Protein AF-A0A955H5R2-F1 (afdb_monomer)

Foldseek 3Di:
DFEEEEAQDVQQQLLCCVQPVVPYNYDYYRADVRLCCQLDVVNCPQLLVQLLVQCVVVVHHSPDPPLCVVAPCVPHVPSVVSSVVSNVVSLCVRHDGQEYEYEQWDADDDPPDDPVRNVRGGPIDRCLVVSQLSSVVSPHAFYEHEELDDLVPDVSQVVLVVVPAWDDRNNHIYYYHYNAKKWFRPVQKDDAFPPDRDFTWIFHDDPPPDGQTATPVPRGGDIDGPGIHGNVNVRVCRSVDPPPD

pLDDT: mean 86.33, std 15.19, range [41.0, 98.69]

Solvent-accessible surface area (backbone atoms only — not comparable to full-atom values): 12995 Å² total; per-residue (Å²): 89,42,34,41,39,37,37,61,48,70,48,38,45,51,24,34,50,72,52,38,45,88,79,30,54,66,46,76,36,61,34,53,61,57,44,42,52,50,48,34,89,86,38,52,71,68,46,51,57,41,26,28,50,49,26,45,79,68,76,40,89,46,94,45,98,52,48,72,79,76,28,41,65,88,85,30,52,63,57,32,49,52,47,52,52,24,45,54,46,24,53,45,70,62,42,54,28,47,29,37,40,23,28,34,64,34,42,34,47,62,90,85,47,52,84,79,49,54,78,45,45,65,40,76,34,74,50,17,61,60,52,34,51,41,32,21,76,50,59,13,45,29,26,29,27,48,26,73,51,50,48,87,76,38,71,74,40,38,60,30,74,79,41,76,66,63,47,78,44,88,81,8,34,26,25,46,43,50,61,49,54,31,22,34,37,73,94,41,54,49,83,55,31,77,73,63,73,75,50,43,34,37,38,46,84,48,101,70,92,51,67,59,47,31,21,71,72,74,65,35,52,69,54,47,51,83,43,58,16,44,38,45,45,57,55,50,49,57,34,66,46,81,79,82,124

Sequence (245 aa):
MKILVIDDNPLHQRSAVQTLGSDHELTVVSGHDEALKYLSPYYKDNFSDEVERLLRDRGLPSDSMDAQKVFDPKTDPKGWQSWKEAKKQAELDVYHWDAVLSDLLMPAGRSKQGDVGKQYVGTEMPVGWALAIQAALNGAKYVAVATDMNHHDHPASAMLDGMIGSFNLHQARALFINHVLMIGLKDTATGECSECSEGVYTANKGSKHEWTRVCNYCGGHGLECTESGKHWGKVLEEVMGSEEE

Mean predicted aligned error: 6.95 Å

Nearest PDB structures (foldseek):
  6i4r-assembly1_A  TM=1.801E-01  e=2.450E-03  Homo sapiens
  6i4t-assembly1_A  TM=2.098E-01  e=4.901E-03  Homo sapiens
  2pzj-assembly1_A-2  TM=2.920E-01  e=1.181E+00  Bordetella bronchiseptica
  2yyt-assembly2_D  TM=1.942E-01  e=3.566E-01  Geobacillus kaustophilus HTA426
  2q1t-assembly1_A-2  TM=2.823E-01  e=2.681E+00  Bordetella bronchiseptica

Radius of gyration: 21.45 Å; Cα contacts (8 Å, |Δi|>4): 503; chains: 1; bounding box: 52×48×60 Å

Structure (mmCIF, N/CA/C/O backbone):
data_AF-A0A955H5R2-F1
#
_entry.id   AF-A0A955H5R2-F1
#
loop_
_atom_site.group_PDB
_atom_site.id
_atom_site.type_symbol
_atom_site.label_atom_id
_atom_site.label_alt_id
_atom_site.label_comp_id
_atom_site.label_asym_id
_atom_site.label_entity_id
_atom_site.label_seq_id
_atom_site.pdbx_PDB_ins_code
_atom_site.Cartn_x
_atom_site.Cartn_y
_atom_site.Cartn_z
_atom_site.occupancy
_atom_site.B_iso_or_equiv
_atom_site.auth_seq_id
_atom_site.auth_comp_id
_atom_site.auth_asym_id
_atom_site.auth_atom_id
_atom_site.pdbx_PDB_model_num
ATOM 1 N N . MET A 1 1 ? 3.346 -13.508 6.060 1.00 96.81 1 MET A N 1
ATOM 2 C CA . MET A 1 1 ? 3.122 -12.134 6.555 1.00 96.81 1 MET A CA 1
ATOM 3 C C . MET A 1 1 ? 1.813 -11.624 5.994 1.00 96.81 1 MET A C 1
ATOM 5 O O . MET A 1 1 ? 1.443 -12.061 4.909 1.00 96.81 1 MET A O 1
ATOM 9 N N . LYS A 1 2 ? 1.146 -10.720 6.706 1.00 97.44 2 LYS A N 1
ATOM 10 C CA . LYS A 1 2 ? 0.025 -9.939 6.187 1.00 97.44 2 LYS A CA 1
ATOM 11 C C . LYS A 1 2 ? 0.561 -8.640 5.588 1.00 97.44 2 LYS A C 1
ATOM 13 O O . LYS A 1 2 ? 1.132 -7.822 6.311 1.00 97.44 2 LYS A O 1
ATOM 18 N N . ILE A 1 3 ? 0.443 -8.486 4.270 1.00 98.38 3 ILE A N 1
ATOM 19 C CA . ILE A 1 3 ? 1.100 -7.423 3.498 1.00 98.38 3 ILE A CA 1
ATOM 20 C C . ILE A 1 3 ? 0.067 -6.598 2.739 1.00 98.38 3 ILE A C 1
ATOM 22 O O . ILE A 1 3 ? -0.777 -7.153 2.035 1.00 98.38 3 ILE A O 1
ATOM 26 N N . LEU A 1 4 ? 0.186 -5.275 2.837 1.00 98.31 4 LEU A N 1
ATOM 27 C CA . LEU A 1 4 ? -0.567 -4.327 2.022 1.00 98.31 4 LEU A CA 1
ATOM 28 C C . LEU A 1 4 ? 0.360 -3.691 0.985 1.00 98.31 4 LEU A C 1
ATOM 30 O O . LEU A 1 4 ? 1.347 -3.056 1.355 1.00 98.31 4 LEU A O 1
ATOM 34 N N . VAL A 1 5 ? 0.023 -3.825 -0.297 1.00 98.69 5 VAL A N 1
ATOM 35 C CA . VAL A 1 5 ? 0.673 -3.096 -1.394 1.00 98.69 5 VAL A CA 1
ATOM 36 C C . VAL A 1 5 ? -0.266 -2.018 -1.923 1.00 98.69 5 VAL A C 1
ATOM 38 O O . VAL A 1 5 ? -1.437 -2.284 -2.188 1.00 98.69 5 VAL A O 1
ATOM 41 N N . ILE A 1 6 ? 0.249 -0.800 -2.067 1.00 98.56 6 ILE A N 1
ATOM 42 C CA . ILE A 1 6 ? -0.498 0.382 -2.498 1.00 98.56 6 ILE A CA 1
ATOM 43 C C . ILE A 1 6 ? 0.197 0.957 -3.730 1.00 98.56 6 ILE A C 1
ATOM 45 O O . ILE A 1 6 ? 1.251 1.571 -3.604 1.00 98.56 6 ILE A O 1
ATOM 49 N N . ASP A 1 7 ? -0.374 0.766 -4.912 1.00 98.62 7 ASP A N 1
ATOM 50 C CA . ASP A 1 7 ? 0.194 1.272 -6.167 1.00 98.62 7 ASP A CA 1
ATOM 51 C C . ASP A 1 7 ? -0.941 1.458 -7.176 1.00 98.62 7 ASP A C 1
ATOM 53 O O . ASP A 1 7 ? -1.792 0.580 -7.300 1.00 98.62 7 ASP A O 1
ATOM 57 N N . ASP A 1 8 ? -1.009 2.591 -7.869 1.00 98.12 8 ASP A N 1
ATOM 58 C CA . ASP A 1 8 ? -2.079 2.895 -8.824 1.00 98.12 8 ASP A CA 1
ATOM 59 C C . ASP A 1 8 ? -1.819 2.338 -10.232 1.00 98.12 8 ASP A C 1
ATOM 61 O O . ASP A 1 8 ? -2.735 2.286 -11.058 1.00 98.12 8 ASP A O 1
ATOM 65 N N . ASN A 1 9 ? -0.607 1.850 -10.508 1.00 97.94 9 ASN A N 1
ATOM 66 C CA . ASN A 1 9 ? -0.263 1.244 -11.782 1.00 97.94 9 ASN A CA 1
ATOM 67 C C . ASN A 1 9 ? -0.640 -0.254 -11.805 1.00 97.94 9 ASN A C 1
ATOM 69 O O . ASN A 1 9 ? -0.077 -1.063 -11.056 1.00 97.94 9 ASN A O 1
ATOM 73 N N . PRO A 1 10 ? -1.522 -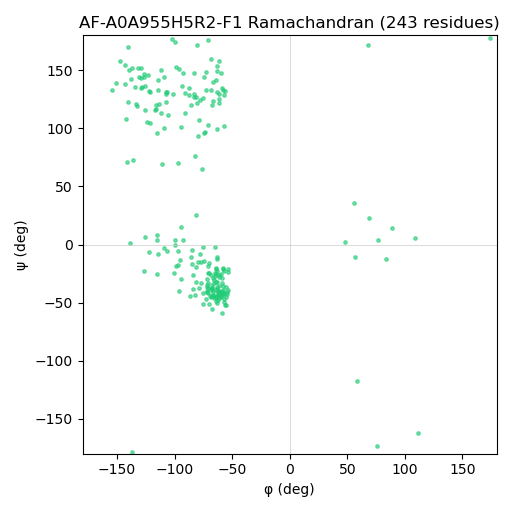0.695 -12.723 1.00 98.12 10 PRO A N 1
ATOM 74 C CA . PRO A 1 10 ? -1.970 -2.087 -12.780 1.00 98.12 10 PRO A CA 1
ATOM 75 C C . PRO A 1 10 ? -0.840 -3.094 -13.050 1.00 98.12 10 PRO A C 1
ATOM 77 O O . PRO A 1 10 ? -0.940 -4.251 -12.637 1.00 98.12 10 PRO A O 1
ATOM 80 N N . LEU A 1 11 ? 0.251 -2.687 -13.710 1.00 97.12 11 LEU A N 1
ATOM 81 C CA . LEU A 1 11 ? 1.411 -3.557 -13.929 1.00 97.12 11 LEU A CA 1
ATOM 82 C C . LEU A 1 11 ? 2.182 -3.801 -12.625 1.00 97.12 11 LEU A C 1
ATOM 84 O O . LEU A 1 11 ? 2.626 -4.922 -12.375 1.00 97.12 11 LEU A O 1
ATOM 88 N N . HIS A 1 12 ? 2.292 -2.785 -11.764 1.00 97.81 12 HIS A N 1
ATOM 89 C CA . HIS A 1 12 ? 2.920 -2.905 -10.446 1.00 97.81 12 HIS A CA 1
ATOM 90 C C . HIS A 1 12 ? 2.054 -3.706 -9.472 1.00 97.81 12 HIS A C 1
ATOM 92 O O . HIS A 1 12 ? 2.571 -4.475 -8.664 1.00 97.81 12 HIS A O 1
ATOM 98 N N . GLN A 1 13 ? 0.730 -3.583 -9.568 1.00 98.38 13 GLN A N 1
ATOM 99 C CA . GLN A 1 13 ? -0.193 -4.419 -8.800 1.00 98.38 13 GLN A CA 1
ATOM 100 C C . GLN A 1 13 ? -0.078 -5.895 -9.202 1.00 98.38 13 GLN A C 1
ATOM 102 O O . GLN A 1 13 ? 0.019 -6.777 -8.347 1.00 98.38 13 GLN A O 1
ATOM 107 N N . ARG A 1 14 ? -0.025 -6.181 -10.511 1.00 97.12 14 ARG A N 1
ATOM 108 C CA . ARG A 1 14 ? 0.194 -7.543 -11.025 1.00 97.12 14 ARG A CA 1
ATOM 109 C C . ARG A 1 14 ? 1.540 -8.104 -10.579 1.00 97.12 14 ARG A C 1
ATOM 111 O O . ARG A 1 14 ? 1.598 -9.256 -10.146 1.00 97.12 14 ARG A O 1
ATOM 118 N N . SER A 1 15 ? 2.608 -7.305 -10.616 1.00 95.88 15 SER A N 1
ATOM 119 C CA . SER A 1 15 ? 3.915 -7.751 -10.124 1.00 95.88 15 SER A CA 1
ATOM 120 C C . SER A 1 15 ? 3.928 -7.981 -8.608 1.00 95.88 15 SER A C 1
ATOM 122 O O . SER A 1 15 ? 4.647 -8.866 -8.144 1.00 95.88 15 SER A O 1
ATOM 124 N N . ALA A 1 16 ? 3.109 -7.267 -7.826 1.00 97.62 16 ALA A N 1
ATOM 125 C CA . ALA A 1 16 ? 2.938 -7.529 -6.395 1.00 97.62 16 ALA A CA 1
ATOM 126 C C . ALA A 1 16 ? 2.347 -8.920 -6.155 1.00 97.62 16 ALA A C 1
ATOM 128 O O . ALA A 1 16 ? 2.934 -9.722 -5.431 1.00 97.62 16 ALA A O 1
ATOM 129 N N . VAL A 1 17 ? 1.244 -9.248 -6.837 1.00 97.25 17 VAL A N 1
ATOM 130 C CA . VAL A 1 17 ? 0.636 -10.588 -6.775 1.00 97.25 17 VAL A CA 1
ATOM 131 C C . VAL A 1 17 ? 1.640 -11.657 -7.203 1.00 97.25 17 VAL A C 1
ATOM 133 O O . VAL A 1 17 ? 1.775 -12.679 -6.536 1.00 97.25 17 VAL A O 1
ATOM 136 N N . GLN A 1 18 ? 2.397 -11.399 -8.270 1.00 95.00 18 GLN A N 1
ATOM 137 C CA . GLN A 1 18 ? 3.403 -12.325 -8.781 1.00 95.00 18 GLN A CA 1
ATOM 138 C C . GLN A 1 18 ? 4.560 -12.582 -7.804 1.00 95.00 18 GLN A C 1
ATOM 140 O O . GLN A 1 18 ? 5.066 -13.702 -7.764 1.00 95.00 18 GLN A O 1
ATOM 145 N N . THR A 1 19 ? 5.024 -11.555 -7.086 1.00 95.25 19 THR A N 1
ATOM 146 C CA . THR A 1 19 ? 6.238 -11.631 -6.250 1.00 95.25 19 THR A CA 1
ATOM 147 C C . THR A 1 19 ? 5.964 -11.895 -4.774 1.00 95.25 19 THR A C 1
ATOM 149 O O . THR A 1 19 ? 6.886 -12.285 -4.070 1.00 95.25 19 THR A O 1
ATOM 152 N N . LEU A 1 20 ? 4.731 -11.688 -4.302 1.00 96.69 20 LEU A N 1
ATOM 153 C CA . LEU A 1 20 ? 4.367 -11.817 -2.887 1.00 96.69 20 LEU A CA 1
ATOM 154 C C . LEU A 1 20 ? 3.182 -12.764 -2.645 1.00 96.69 20 LEU A C 1
ATOM 156 O O . LEU A 1 20 ? 3.024 -13.269 -1.536 1.00 96.69 20 LEU A O 1
ATOM 160 N N . GLY A 1 21 ? 2.326 -12.997 -3.646 1.00 96.19 21 GLY A N 1
ATOM 161 C CA . GLY A 1 21 ? 1.025 -13.647 -3.454 1.00 96.19 21 GLY A CA 1
ATOM 162 C C . GLY A 1 21 ? 1.073 -15.146 -3.138 1.00 96.19 21 GLY A C 1
ATOM 163 O O . GLY A 1 21 ? 0.089 -15.676 -2.630 1.00 96.19 21 GLY A O 1
ATOM 164 N N . SER A 1 22 ? 2.183 -15.838 -3.421 1.00 95.06 22 SER A N 1
ATOM 165 C CA . SER A 1 22 ? 2.354 -17.264 -3.095 1.00 95.06 22 SER A CA 1
ATOM 166 C C . SER A 1 22 ? 2.653 -17.518 -1.620 1.00 95.06 22 SER A C 1
ATOM 168 O O . SER A 1 22 ? 2.237 -18.543 -1.085 1.00 95.06 22 SER A O 1
ATOM 170 N N . ASP A 1 23 ? 3.361 -16.595 -0.968 1.00 96.88 23 ASP A N 1
ATOM 171 C CA . ASP A 1 23 ? 3.990 -16.828 0.339 1.00 96.88 23 ASP A CA 1
ATOM 172 C C . ASP A 1 23 ? 3.379 -15.973 1.458 1.00 96.88 23 ASP A C 1
ATOM 174 O O . ASP A 1 23 ? 3.707 -16.124 2.644 1.00 96.88 23 ASP A O 1
ATOM 178 N N . HIS A 1 24 ? 2.504 -15.031 1.102 1.00 97.25 24 HIS A N 1
ATOM 179 C CA . HIS A 1 24 ? 1.977 -14.024 2.013 1.00 97.25 24 HIS A CA 1
ATOM 180 C C . HIS A 1 24 ? 0.470 -13.813 1.842 1.00 97.25 24 HIS A C 1
ATOM 182 O O . HIS A 1 24 ? -0.088 -13.960 0.757 1.00 97.25 24 HIS A O 1
ATOM 188 N N . GLU A 1 25 ? -0.188 -13.411 2.930 1.00 97.06 25 GLU A N 1
ATOM 189 C CA . GLU A 1 25 ? -1.548 -12.878 2.884 1.00 97.06 25 GLU A CA 1
ATOM 190 C C . GLU A 1 25 ? -1.465 -11.459 2.311 1.00 97.06 25 GLU A C 1
ATOM 192 O O . GLU A 1 25 ? -1.123 -10.506 3.013 1.00 97.06 25 GLU A O 1
ATOM 197 N N . LEU A 1 26 ? -1.698 -11.341 1.005 1.00 97.81 26 LEU A N 1
ATOM 198 C CA . LEU A 1 26 ? -1.495 -10.111 0.250 1.00 97.81 26 LEU A CA 1
ATOM 199 C C . LEU A 1 26 ? -2.819 -9.389 -0.014 1.00 97.81 26 LEU A C 1
ATOM 201 O O . LEU A 1 26 ? -3.755 -9.961 -0.568 1.00 97.81 26 LEU A O 1
ATOM 205 N N . THR A 1 27 ? -2.859 -8.098 0.305 1.00 97.69 27 THR A N 1
ATOM 206 C CA . THR A 1 27 ? -3.882 -7.158 -0.168 1.00 97.69 27 THR A CA 1
ATOM 207 C C . THR A 1 27 ? -3.224 -6.123 -1.070 1.00 97.69 27 THR A C 1
ATOM 209 O O . THR A 1 27 ? -2.188 -5.565 -0.715 1.00 97.69 27 THR A O 1
ATOM 212 N N . VAL A 1 28 ? -3.820 -5.860 -2.233 1.00 98.31 28 VAL A N 1
ATOM 213 C CA . VAL A 1 28 ? -3.341 -4.852 -3.188 1.00 98.31 28 VAL A CA 1
ATOM 214 C C . VAL A 1 28 ? -4.447 -3.833 -3.423 1.00 98.31 28 VAL A C 1
ATOM 216 O O . VAL A 1 28 ? -5.588 -4.218 -3.668 1.00 98.31 28 VAL A O 1
ATOM 219 N N . VAL A 1 29 ? -4.112 -2.548 -3.337 1.00 98.00 29 VAL A N 1
ATOM 220 C CA . VAL A 1 29 ? -5.052 -1.431 -3.508 1.00 98.00 29 VAL A CA 1
ATOM 221 C C . VAL A 1 29 ? -4.484 -0.384 -4.461 1.00 98.00 29 VAL A C 1
ATOM 223 O O . VAL A 1 29 ? -3.270 -0.225 -4.570 1.00 98.00 29 VAL A O 1
ATOM 226 N N . SER A 1 30 ? -5.370 0.341 -5.143 1.00 97.44 30 SER A N 1
ATOM 227 C CA . SER A 1 30 ? -5.032 1.156 -6.319 1.00 97.44 30 SER A CA 1
ATOM 228 C C . SER A 1 30 ? -4.855 2.646 -6.040 1.00 97.44 30 SER A C 1
ATOM 230 O O . SER A 1 30 ? -4.729 3.436 -6.970 1.00 97.44 30 SER A O 1
ATOM 232 N N . GLY A 1 31 ? -4.928 3.091 -4.787 1.00 95.62 31 GLY A N 1
ATOM 233 C CA . GLY A 1 31 ? -4.756 4.512 -4.520 1.00 95.62 31 GLY A CA 1
ATOM 234 C C . GLY A 1 31 ? -5.004 4.939 -3.088 1.00 95.62 31 GLY A C 1
ATOM 235 O O . GLY A 1 31 ? -5.417 4.166 -2.224 1.00 95.62 31 GLY A O 1
ATOM 236 N N . HIS A 1 32 ? -4.786 6.231 -2.861 1.00 95.75 32 HIS A N 1
ATOM 237 C CA . HIS A 1 32 ? -4.806 6.853 -1.542 1.00 95.75 32 HIS A CA 1
ATOM 238 C C . HIS A 1 32 ? -6.106 6.619 -0.753 1.00 95.75 32 HIS A C 1
ATOM 240 O O . HIS A 1 32 ? -6.067 6.191 0.399 1.00 95.75 32 HIS A O 1
ATOM 246 N N . ASP A 1 33 ? -7.268 6.904 -1.352 1.00 95.06 33 ASP A N 1
ATOM 247 C CA . ASP A 1 33 ? -8.555 6.790 -0.646 1.00 95.06 33 ASP A CA 1
ATOM 248 C C . ASP A 1 33 ? -8.887 5.342 -0.274 1.00 95.06 33 ASP A C 1
ATOM 250 O O . ASP A 1 33 ? -9.506 5.095 0.760 1.00 95.06 33 ASP A O 1
ATOM 254 N N . GLU A 1 34 ? -8.477 4.387 -1.107 1.00 95.56 34 GLU A N 1
ATOM 255 C CA . GLU A 1 34 ? -8.647 2.966 -0.830 1.00 95.56 34 GLU A CA 1
ATOM 256 C C . GLU A 1 34 ? -7.688 2.506 0.270 1.00 95.56 34 GLU A C 1
ATOM 258 O O . GLU A 1 34 ? -8.134 1.908 1.247 1.00 95.56 34 GLU A O 1
ATOM 263 N N . ALA A 1 35 ? -6.408 2.879 0.185 1.00 95.94 35 ALA A N 1
ATOM 264 C CA . ALA A 1 35 ? -5.402 2.570 1.197 1.00 95.94 35 ALA A CA 1
ATOM 265 C C . ALA A 1 35 ? -5.807 3.043 2.597 1.00 95.94 35 ALA A C 1
ATOM 267 O O . ALA A 1 35 ? -5.645 2.315 3.576 1.00 95.94 35 ALA A O 1
ATOM 268 N N . LEU A 1 36 ? -6.401 4.233 2.713 1.00 94.00 36 LEU A N 1
ATOM 269 C CA . LEU A 1 36 ? -6.840 4.748 4.007 1.00 94.00 36 LEU A CA 1
ATOM 270 C C . LEU A 1 36 ? -7.931 3.897 4.678 1.00 94.00 36 LEU A C 1
ATOM 272 O O . LEU A 1 36 ? -8.024 3.923 5.904 1.00 94.00 36 LEU A O 1
ATOM 276 N N . LYS A 1 37 ? -8.701 3.098 3.929 1.00 91.94 37 LYS A N 1
ATOM 277 C CA . LYS A 1 37 ? -9.661 2.142 4.511 1.00 91.94 37 LYS A CA 1
ATOM 278 C C . LYS A 1 37 ? -8.976 0.991 5.250 1.00 91.94 37 LYS A C 1
ATOM 280 O O . LYS A 1 37 ? -9.565 0.422 6.160 1.00 91.94 37 LYS A O 1
ATOM 285 N N . TYR A 1 38 ? -7.745 0.666 4.863 1.00 93.38 38 TYR A N 1
ATOM 286 C CA . TYR A 1 38 ? -6.930 -0.397 5.459 1.00 93.38 38 TYR A CA 1
ATOM 287 C C . TYR A 1 38 ? -5.907 0.123 6.462 1.00 93.38 38 TYR A C 1
ATOM 289 O O . TYR A 1 38 ? -5.382 -0.641 7.267 1.00 93.38 38 TYR A O 1
ATOM 297 N N . LEU A 1 39 ? -5.607 1.420 6.399 1.00 93.12 39 LEU A N 1
ATOM 298 C CA . LEU A 1 39 ? -4.590 2.056 7.221 1.00 93.12 39 LEU A CA 1
ATOM 299 C C . LEU A 1 39 ? -5.154 2.979 8.283 1.00 93.12 39 LEU A C 1
ATOM 301 O O . LEU A 1 39 ? -4.357 3.561 8.998 1.00 93.12 39 LEU A O 1
ATOM 305 N N . SER A 1 40 ? -6.461 3.209 8.393 1.00 87.62 40 SER A N 1
ATOM 306 C CA . SER A 1 40 ? -6.961 4.201 9.345 1.00 87.62 40 SER A CA 1
ATOM 307 C C . SER A 1 40 ? -8.240 3.752 10.048 1.00 87.62 40 SER A C 1
ATOM 309 O O . SER A 1 40 ? -9.266 3.588 9.387 1.00 87.62 40 SER A O 1
ATOM 311 N N . PRO A 1 41 ? -8.243 3.686 11.398 1.00 78.62 41 PRO A N 1
ATOM 312 C CA . PRO A 1 41 ? -9.426 3.314 12.179 1.00 78.62 41 PRO A CA 1
ATOM 313 C C . PRO A 1 41 ? -10.590 4.301 12.037 1.00 78.62 41 PRO A C 1
ATOM 315 O O . PRO A 1 41 ? -11.711 4.025 12.464 1.00 78.62 41 PRO A O 1
ATOM 318 N N . TYR A 1 42 ? -10.347 5.466 11.432 1.00 78.56 42 TYR A N 1
ATOM 319 C CA . TYR A 1 42 ? -11.384 6.445 11.133 1.00 78.56 42 TYR A CA 1
ATOM 320 C C . TYR A 1 42 ? -12.279 6.045 9.950 1.00 78.56 42 TYR A C 1
ATOM 322 O O . TYR A 1 42 ? -13.338 6.654 9.778 1.00 78.56 42 TYR A O 1
ATOM 330 N N . TYR A 1 43 ? -11.893 5.047 9.149 1.00 76.50 43 TYR A N 1
ATOM 331 C CA . TYR A 1 43 ? -12.718 4.507 8.069 1.00 76.50 43 TYR A CA 1
ATOM 332 C C . TYR A 1 43 ? -13.485 3.293 8.586 1.00 76.50 43 TYR A C 1
ATOM 334 O O . TYR A 1 43 ? -12.947 2.209 8.763 1.00 76.50 43 TYR A O 1
ATOM 342 N N . LYS A 1 44 ? -14.762 3.510 8.906 1.00 67.06 44 LYS A N 1
ATOM 343 C CA . LYS A 1 44 ? -15.556 2.567 9.700 1.00 67.06 44 LYS A CA 1
ATOM 344 C C . LYS A 1 44 ? -16.039 1.339 8.938 1.00 67.06 44 LYS A C 1
ATOM 346 O O . LYS A 1 44 ? -16.472 0.409 9.607 1.00 67.06 44 LYS A O 1
ATOM 351 N N . ASP A 1 45 ? -15.990 1.341 7.611 1.00 71.75 45 ASP A N 1
ATOM 352 C CA . ASP A 1 45 ? -16.683 0.342 6.789 1.00 71.75 45 ASP A CA 1
ATOM 353 C C . ASP A 1 45 ? -16.200 -1.081 7.126 1.00 71.75 45 ASP A C 1
ATOM 355 O O . ASP A 1 45 ? -16.962 -1.874 7.665 1.00 71.75 45 ASP A O 1
ATOM 359 N N . ASN A 1 46 ? -14.901 -1.356 6.985 1.00 70.88 46 ASN A N 1
ATOM 360 C CA . ASN A 1 46 ? -14.342 -2.684 7.287 1.00 70.88 46 ASN A CA 1
ATOM 361 C C . ASN A 1 46 ? -14.302 -2.990 8.793 1.00 70.88 46 ASN A C 1
ATOM 363 O O . ASN A 1 46 ? -14.373 -4.138 9.221 1.00 70.88 46 ASN A O 1
ATOM 367 N N . PHE A 1 47 ? -14.160 -1.950 9.613 1.00 80.06 47 PHE A N 1
ATOM 368 C CA . PHE A 1 47 ? -14.036 -2.100 11.057 1.00 80.06 47 PHE A CA 1
ATOM 369 C C . PHE A 1 47 ? -15.341 -2.519 11.716 1.00 80.06 47 PHE A C 1
ATOM 371 O O . PHE A 1 47 ? -15.343 -3.319 12.646 1.00 80.06 47 PHE A O 1
ATOM 378 N N . SER A 1 48 ? -16.446 -1.945 11.251 1.00 81.00 48 SER A N 1
ATOM 379 C CA . SER A 1 48 ? -17.758 -2.196 11.835 1.00 81.00 48 SER A CA 1
ATOM 380 C C . SER A 1 48 ? -18.187 -3.626 11.527 1.00 81.00 48 SER A C 1
ATOM 382 O O . SER A 1 48 ? -18.565 -4.340 12.451 1.00 81.00 48 SER A O 1
ATOM 384 N N . ASP A 1 49 ? -17.989 -4.074 10.284 1.00 83.81 49 ASP A N 1
ATOM 385 C CA . ASP A 1 49 ? -18.254 -5.451 9.860 1.00 83.81 49 ASP A CA 1
ATOM 386 C C . ASP A 1 49 ? -17.467 -6.475 10.696 1.00 83.81 49 ASP A C 1
ATOM 388 O O . ASP A 1 49 ? -18.028 -7.486 11.131 1.00 83.81 49 ASP A O 1
ATOM 392 N N . GLU A 1 50 ? -16.192 -6.196 10.991 1.00 86.38 50 GLU A N 1
ATOM 393 C CA . GLU A 1 50 ? -15.355 -7.095 11.792 1.00 86.38 50 GLU A CA 1
ATOM 394 C C . GLU A 1 50 ? -15.753 -7.111 13.274 1.00 86.38 50 GLU A C 1
ATOM 396 O O . GLU A 1 50 ? -15.835 -8.176 13.892 1.00 86.38 50 GLU A O 1
ATOM 401 N N . VAL A 1 51 ? -16.077 -5.950 13.855 1.00 85.00 51 VAL A N 1
ATOM 402 C CA . VAL A 1 51 ? -16.614 -5.887 15.223 1.00 85.00 51 VAL A CA 1
ATOM 403 C C . VAL A 1 51 ? -17.912 -6.681 15.323 1.00 85.00 51 VAL A C 1
ATOM 405 O O . VAL A 1 51 ? -18.084 -7.462 16.258 1.00 85.00 51 VAL A O 1
ATOM 408 N N . GLU A 1 52 ? -18.816 -6.517 14.361 1.00 87.19 52 GLU A N 1
ATOM 409 C CA . GLU A 1 52 ? -20.068 -7.262 14.319 1.00 87.19 52 GLU A CA 1
ATOM 410 C C . GLU A 1 52 ? -19.848 -8.769 14.175 1.00 87.19 52 GLU A C 1
ATOM 412 O O . GLU A 1 52 ? -20.501 -9.552 14.869 1.00 87.19 52 GLU A O 1
ATOM 417 N N . ARG A 1 53 ? -18.913 -9.189 13.315 1.00 89.94 53 ARG A N 1
ATOM 418 C CA . ARG A 1 53 ? -18.522 -10.595 13.161 1.00 89.94 53 ARG A CA 1
ATOM 419 C C . ARG A 1 53 ? -18.042 -11.177 14.493 1.00 89.94 53 ARG A C 1
ATOM 421 O O . ARG A 1 53 ? -18.562 -12.201 14.929 1.00 89.94 53 ARG A O 1
ATOM 428 N N . LEU A 1 54 ? -17.133 -10.488 15.184 1.00 88.56 54 LEU A N 1
ATOM 429 C CA . LEU A 1 54 ? -16.601 -10.913 16.484 1.00 88.56 54 LEU A CA 1
ATOM 430 C C . LEU A 1 54 ? -17.667 -10.957 17.589 1.00 88.56 54 LEU A C 1
ATOM 432 O O . LEU A 1 54 ? -17.580 -11.790 18.491 1.00 88.56 54 LEU A O 1
ATOM 436 N N . LEU A 1 55 ? -18.669 -10.074 17.548 1.00 88.06 55 LEU A N 1
ATOM 437 C CA . LEU A 1 55 ? -19.815 -10.134 18.461 1.00 88.06 55 LEU A CA 1
ATOM 438 C C . LEU A 1 55 ? -20.698 -11.354 18.170 1.00 88.06 55 LEU A C 1
ATOM 440 O O . LEU A 1 55 ? -21.045 -12.074 19.110 1.00 88.06 55 LEU A O 1
ATOM 444 N N . ARG A 1 56 ? -21.003 -11.633 16.893 1.00 89.81 56 ARG A N 1
ATOM 445 C CA . ARG A 1 56 ? -21.774 -12.823 16.485 1.00 89.81 56 ARG A CA 1
ATOM 446 C C . ARG A 1 56 ? -21.089 -14.117 16.907 1.00 89.81 56 ARG A C 1
ATOM 448 O O . ARG A 1 56 ? -21.744 -14.978 17.489 1.00 89.81 56 ARG A O 1
ATOM 455 N N . ASP A 1 57 ? -19.776 -14.217 16.711 1.00 89.38 57 ASP A N 1
ATOM 456 C CA . ASP A 1 57 ? -18.976 -15.379 17.127 1.00 89.38 57 ASP A CA 1
ATOM 457 C C . ASP A 1 57 ? -19.034 -15.622 18.646 1.00 89.38 57 ASP A C 1
ATOM 459 O O . ASP A 1 57 ? -18.872 -16.747 19.118 1.00 89.38 57 ASP A O 1
ATOM 463 N N . ARG A 1 58 ? -19.307 -14.571 19.427 1.00 89.06 58 ARG A N 1
ATOM 464 C CA . ARG A 1 58 ? -19.472 -14.627 20.888 1.00 89.06 58 ARG A CA 1
ATOM 465 C C . ARG A 1 58 ? -20.924 -14.827 21.327 1.00 89.06 58 ARG A C 1
ATOM 467 O O . ARG A 1 58 ? -21.198 -14.802 22.525 1.00 89.06 58 ARG A O 1
ATOM 474 N N . GLY A 1 59 ? -21.852 -15.011 20.386 1.00 89.75 59 GLY A N 1
ATOM 475 C CA . GLY A 1 59 ? -23.284 -15.138 20.658 1.00 89.75 59 GLY A CA 1
ATOM 476 C C . GLY A 1 59 ? -23.932 -13.841 21.150 1.00 89.75 59 GLY A C 1
ATOM 477 O O . GLY A 1 59 ? -24.952 -13.893 21.837 1.00 89.75 59 GLY A O 1
ATOM 478 N N . LEU A 1 60 ? -23.333 -12.687 20.844 1.00 86.31 60 LEU A N 1
ATOM 479 C CA . LEU A 1 60 ? -23.842 -11.373 21.229 1.00 86.31 60 LEU A CA 1
ATOM 480 C C . LEU A 1 60 ? -24.613 -10.718 20.072 1.00 86.31 60 LEU A C 1
ATOM 482 O O . LEU A 1 60 ? -24.307 -10.979 18.907 1.00 86.31 60 LEU A O 1
ATOM 486 N N . PRO A 1 61 ? -25.588 -9.836 20.371 1.00 84.06 61 PRO A N 1
ATOM 487 C CA . PRO A 1 61 ? -26.253 -9.038 19.347 1.00 84.06 61 PRO A CA 1
ATOM 488 C C . PRO A 1 61 ? -25.239 -8.205 18.548 1.00 84.06 61 PRO A C 1
ATOM 490 O O . PRO A 1 61 ? -24.437 -7.479 19.138 1.00 84.06 61 PRO A O 1
ATOM 493 N N . SER A 1 62 ? -25.289 -8.294 17.217 1.00 77.81 62 SER A N 1
ATOM 494 C CA . SER A 1 62 ? -24.437 -7.511 16.308 1.00 77.81 62 SER A CA 1
ATOM 495 C C . SER A 1 62 ? -25.087 -6.238 15.785 1.00 77.81 62 SER A C 1
ATOM 497 O O . SER A 1 62 ? -24.403 -5.386 15.238 1.00 77.81 62 SER A O 1
ATOM 499 N N . ASP A 1 63 ? -26.397 -6.086 15.956 1.00 70.69 63 ASP A N 1
ATOM 500 C CA . ASP A 1 63 ? -27.216 -5.223 15.093 1.00 70.69 63 ASP A CA 1
ATOM 501 C C . ASP A 1 63 ? -27.162 -3.728 15.465 1.00 70.69 63 ASP A C 1
ATOM 503 O O . ASP A 1 63 ? -28.087 -2.964 15.188 1.00 70.69 63 ASP A O 1
ATOM 507 N N . SER A 1 64 ? -26.088 -3.268 16.109 1.00 54.38 64 SER A N 1
ATOM 508 C CA . SER A 1 64 ? -25.929 -1.855 16.434 1.00 54.38 64 SER A CA 1
ATOM 509 C C . SER A 1 64 ? -24.490 -1.377 16.284 1.00 54.38 64 SER A C 1
ATOM 511 O O . SER A 1 64 ? -23.651 -1.565 17.168 1.00 54.38 64 SER A O 1
ATOM 513 N N . MET A 1 65 ? -24.250 -0.588 15.239 1.00 57.66 65 MET A N 1
ATOM 514 C CA . MET A 1 65 ? -23.109 0.332 15.185 1.00 57.66 65 MET A CA 1
ATOM 515 C C . MET A 1 65 ? -23.048 1.270 16.407 1.00 57.66 65 MET A C 1
ATOM 517 O O . MET A 1 65 ? -21.985 1.785 16.749 1.00 57.66 65 MET A O 1
ATOM 521 N N . ASP A 1 66 ? -24.172 1.459 17.102 1.00 69.44 66 ASP A N 1
ATOM 522 C CA . ASP A 1 66 ? -24.241 2.123 18.398 1.00 69.44 66 ASP A CA 1
ATOM 523 C C . ASP A 1 66 ? -24.246 1.096 19.529 1.00 69.44 66 ASP A C 1
ATOM 525 O O . ASP A 1 66 ? -25.237 0.932 20.235 1.00 69.44 66 ASP A O 1
ATOM 529 N N . ALA A 1 67 ? -23.118 0.432 19.759 1.00 63.53 67 ALA A N 1
ATOM 530 C CA . ALA A 1 67 ? -22.965 -0.461 20.906 1.00 63.53 67 ALA A CA 1
ATOM 531 C C . ALA A 1 67 ? -23.296 0.206 22.253 1.00 63.53 67 ALA A C 1
ATOM 533 O O . ALA A 1 67 ? -23.690 -0.479 23.185 1.00 63.53 67 ALA A O 1
ATOM 534 N N . GLN A 1 68 ? -23.217 1.540 22.352 1.00 60.66 68 GLN A N 1
ATOM 535 C CA . GLN A 1 68 ? -23.701 2.296 23.517 1.00 60.66 68 GLN A CA 1
ATOM 536 C C . GLN A 1 68 ? -25.224 2.218 23.721 1.00 60.66 68 GLN A C 1
ATOM 538 O O . GLN A 1 68 ? -25.694 2.428 24.834 1.00 60.66 68 GLN A O 1
ATOM 543 N N . LYS A 1 69 ? -26.001 1.952 22.666 1.00 75.69 69 LYS A N 1
ATOM 544 C CA . LYS A 1 69 ? -27.456 1.757 22.736 1.00 75.69 69 LYS A CA 1
ATOM 545 C C . LYS A 1 69 ? -27.836 0.324 23.107 1.00 75.69 69 LYS A C 1
ATOM 547 O O . LYS A 1 69 ? -28.918 0.130 23.647 1.00 75.69 69 LYS A O 1
ATOM 552 N N . VAL A 1 70 ? -26.977 -0.655 22.813 1.00 79.69 70 VAL A N 1
ATOM 553 C CA . VAL A 1 70 ? -27.238 -2.081 23.091 1.00 79.69 70 VAL A CA 1
ATOM 554 C C . VAL A 1 70 ? -26.614 -2.534 24.406 1.00 79.69 70 VAL A C 1
ATOM 556 O O . VAL A 1 70 ? -27.257 -3.242 25.174 1.00 79.69 70 VAL A O 1
ATOM 559 N N . PHE A 1 71 ? -25.400 -2.079 24.704 1.00 82.94 71 PHE A N 1
ATOM 560 C CA . PHE A 1 71 ? -24.664 -2.412 25.915 1.00 82.94 71 PHE A CA 1
ATOM 561 C C . PHE A 1 71 ? -24.472 -1.147 26.762 1.00 82.94 71 PHE A C 1
ATOM 563 O O . PHE A 1 71 ? -23.540 -0.371 26.546 1.00 82.94 71 PHE A O 1
ATOM 570 N N . ASP A 1 72 ? -25.350 -0.923 27.742 1.00 85.62 72 ASP A N 1
ATOM 571 C CA . ASP A 1 72 ? -25.144 0.130 28.743 1.00 85.62 72 ASP A CA 1
ATOM 572 C C . ASP A 1 72 ? -24.167 -0.393 29.816 1.00 85.62 72 ASP A C 1
ATOM 574 O O . ASP A 1 72 ? -24.466 -1.391 30.474 1.00 85.62 72 ASP A O 1
ATOM 578 N N . PRO A 1 73 ? -23.015 0.263 30.056 1.00 88.94 73 PRO A N 1
ATOM 579 C CA . PRO A 1 73 ? -22.031 -0.188 31.042 1.00 88.94 73 PRO A CA 1
ATOM 580 C C . PRO A 1 73 ? -22.572 -0.312 32.476 1.00 88.94 73 PRO A C 1
ATOM 582 O O . PRO A 1 73 ? -21.955 -0.992 33.296 1.00 88.94 73 PRO A O 1
ATOM 585 N N . LYS A 1 74 ? -23.686 0.353 32.807 1.00 91.88 74 LYS A N 1
ATOM 586 C CA . LYS A 1 74 ? -24.331 0.287 34.124 1.00 91.88 74 LYS A CA 1
ATOM 587 C C . LYS A 1 74 ? -25.266 -0.908 34.255 1.00 91.88 74 LYS A C 1
ATOM 589 O O . LYS A 1 74 ? -25.334 -1.486 35.337 1.00 91.88 74 LYS A O 1
ATOM 594 N N . THR A 1 75 ? -26.002 -1.254 33.199 1.00 92.12 75 THR A N 1
ATOM 595 C CA . THR A 1 75 ? -27.009 -2.328 33.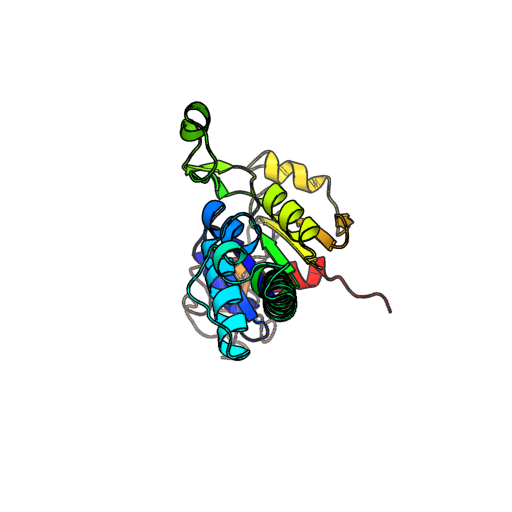249 1.00 92.12 75 THR A CA 1
ATOM 596 C C . THR A 1 75 ? -26.512 -3.642 32.653 1.00 92.12 75 THR A C 1
ATOM 598 O O . THR A 1 75 ? -26.994 -4.696 33.053 1.00 92.12 75 THR A O 1
ATOM 601 N N . ASP A 1 76 ? -25.532 -3.596 31.750 1.00 89.56 76 ASP A N 1
ATOM 602 C CA . ASP A 1 76 ? -24.863 -4.751 31.150 1.00 89.56 76 ASP A CA 1
ATOM 603 C C . ASP A 1 76 ? -23.329 -4.560 31.077 1.00 89.56 76 ASP A C 1
ATOM 605 O O . ASP A 1 76 ? -22.739 -4.365 30.007 1.00 89.56 76 ASP A O 1
ATOM 609 N N . PRO A 1 77 ? -22.632 -4.633 32.226 1.00 91.94 77 PRO A N 1
ATOM 610 C CA . PRO A 1 77 ? -21.178 -4.497 32.263 1.00 91.94 77 PRO A CA 1
ATOM 611 C C . PRO A 1 77 ? -20.449 -5.625 31.516 1.00 91.94 77 PRO A C 1
ATOM 613 O O . PRO A 1 77 ? -19.325 -5.416 31.059 1.00 91.94 77 PRO A O 1
ATOM 616 N N . LYS A 1 78 ? -21.062 -6.813 31.382 1.00 90.81 78 LYS A N 1
ATOM 617 C CA . LYS A 1 78 ? -20.457 -7.954 30.680 1.00 90.81 78 LYS A CA 1
ATOM 618 C C . LYS A 1 78 ? -20.508 -7.755 29.170 1.00 90.81 78 LYS A C 1
ATOM 620 O O . LYS A 1 78 ? -19.459 -7.836 28.538 1.00 90.81 78 LYS A O 1
ATOM 625 N N . GLY A 1 79 ? -21.676 -7.433 28.612 1.00 88.38 79 GLY A N 1
ATOM 626 C CA . GLY A 1 79 ? -21.813 -7.115 27.191 1.00 88.38 79 GLY A CA 1
ATOM 627 C C . GLY A 1 79 ? -20.945 -5.923 26.790 1.00 88.38 79 GLY A C 1
ATOM 628 O O . GLY A 1 79 ? -20.237 -5.985 25.786 1.00 88.38 79 GLY A O 1
ATOM 629 N N . TRP A 1 80 ? -20.871 -4.889 27.637 1.00 88.31 80 TRP A N 1
ATOM 630 C CA . TRP A 1 80 ? -19.975 -3.749 27.418 1.00 88.31 80 TRP A CA 1
ATOM 631 C C . TRP A 1 80 ? -18.493 -4.148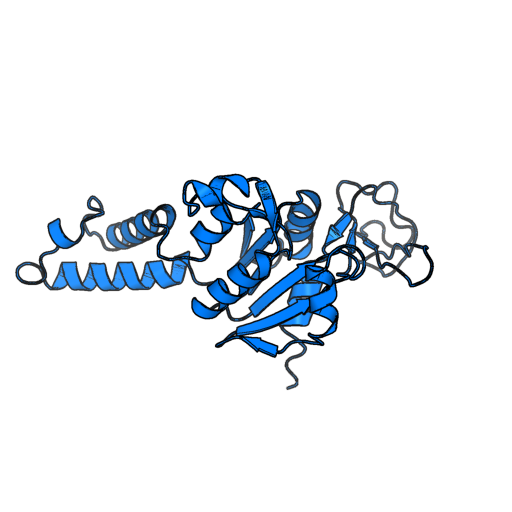 27.363 1.00 88.31 80 TRP A C 1
ATOM 633 O O . TRP A 1 80 ? -17.745 -3.668 26.506 1.00 88.31 80 TRP A O 1
ATOM 643 N N . GLN A 1 81 ? -18.052 -5.034 28.260 1.00 91.50 81 GLN A N 1
ATOM 644 C CA . GLN A 1 81 ? -16.679 -5.534 28.266 1.00 91.50 81 GLN A CA 1
ATOM 645 C C . GLN A 1 81 ? -16.387 -6.397 27.031 1.00 91.50 81 GLN A C 1
ATOM 647 O O . GLN A 1 81 ? -15.374 -6.183 26.366 1.00 91.50 81 GLN A O 1
ATOM 652 N N . SER A 1 82 ? -17.296 -7.302 26.663 1.00 89.25 82 SER A N 1
ATOM 653 C CA . SER A 1 82 ? -17.156 -8.114 25.453 1.00 89.25 82 SER A CA 1
ATOM 654 C C . SER A 1 82 ? -17.146 -7.266 24.182 1.00 89.25 82 SER A C 1
ATOM 656 O O . SER A 1 82 ? -16.379 -7.557 23.265 1.00 89.25 82 SER A O 1
ATOM 658 N N . TRP A 1 83 ? -17.925 -6.184 24.129 1.00 88.56 83 TRP A N 1
ATOM 659 C CA . TRP A 1 83 ? -17.855 -5.223 23.033 1.00 88.56 83 TRP A CA 1
ATOM 660 C C . TRP A 1 83 ? -16.495 -4.524 22.969 1.00 88.56 83 TRP A C 1
ATOM 662 O O . TRP A 1 83 ? -15.899 -4.457 21.897 1.00 88.56 83 TRP A O 1
ATOM 672 N N . LYS A 1 84 ? -15.950 -4.060 24.101 1.00 90.50 84 LYS A N 1
ATOM 673 C CA . LYS A 1 84 ? -14.599 -3.469 24.143 1.00 90.50 84 LYS A CA 1
ATOM 674 C C . LYS A 1 84 ? -13.528 -4.437 23.648 1.00 90.50 84 LYS A C 1
ATOM 676 O O . LYS A 1 84 ? -12.628 -4.032 22.919 1.00 90.50 84 LYS A O 1
ATOM 681 N N . GLU A 1 85 ? -13.625 -5.703 24.034 1.00 91.44 85 GLU A N 1
ATOM 682 C CA . GLU A 1 85 ? -12.711 -6.755 23.585 1.00 91.44 85 GLU A CA 1
ATOM 683 C C . GLU A 1 85 ? -12.885 -7.062 22.096 1.00 91.44 85 GLU A C 1
ATOM 685 O O . GLU A 1 85 ? -11.897 -7.296 21.412 1.00 91.44 85 GLU A O 1
ATOM 690 N N . ALA A 1 86 ? -14.118 -7.048 21.571 1.00 89.00 86 ALA A N 1
ATOM 691 C CA . ALA A 1 86 ? -14.387 -7.244 20.140 1.00 89.00 86 ALA A CA 1
ATOM 692 C C . ALA A 1 86 ? -13.806 -6.085 19.341 1.00 89.00 86 ALA A C 1
ATOM 694 O O . ALA A 1 86 ? -13.084 -6.295 18.379 1.00 89.00 86 ALA A O 1
ATOM 695 N N . LYS A 1 87 ? -14.051 -4.862 19.813 1.00 88.00 87 LYS A N 1
ATOM 696 C CA . LYS A 1 87 ? -13.514 -3.638 19.239 1.00 88.00 87 LYS A CA 1
ATOM 697 C C . LYS A 1 87 ? -11.989 -3.673 19.167 1.00 88.00 87 LYS A C 1
ATOM 699 O O . LYS A 1 87 ? -11.431 -3.465 18.099 1.00 88.00 87 LYS A O 1
ATOM 704 N N . LYS A 1 88 ? -11.322 -3.966 20.285 1.00 87.69 88 LYS A N 1
ATOM 705 C CA . LYS A 1 88 ? -9.857 -4.048 20.339 1.00 87.69 88 LYS A CA 1
ATOM 706 C C . LYS A 1 88 ? -9.313 -5.145 19.420 1.00 87.69 88 LYS A C 1
ATOM 708 O O . LYS A 1 88 ? -8.296 -4.941 18.772 1.00 87.69 88 LYS A O 1
ATOM 713 N N . GLN A 1 89 ? -9.980 -6.295 19.375 1.00 87.88 89 GLN A N 1
ATOM 714 C CA . GLN A 1 89 ? -9.587 -7.394 18.500 1.00 87.88 89 GLN A CA 1
ATOM 715 C C . GLN A 1 89 ? -9.760 -7.019 17.021 1.00 87.88 89 GLN A C 1
ATOM 717 O O . GLN A 1 89 ? -8.822 -7.197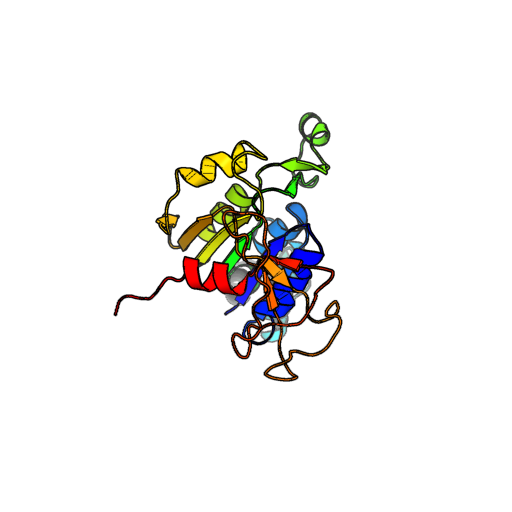 16.264 1.00 87.88 89 GLN A O 1
ATOM 722 N N . ALA A 1 90 ? -10.874 -6.396 16.629 1.00 87.12 90 ALA A N 1
ATOM 723 C CA . ALA A 1 90 ? -11.068 -5.886 15.271 1.00 87.12 90 ALA A CA 1
ATOM 724 C C . ALA A 1 90 ? -10.038 -4.809 14.896 1.00 87.12 90 ALA A C 1
ATOM 726 O O . ALA A 1 90 ? -9.607 -4.747 13.751 1.00 87.12 90 ALA A O 1
ATOM 727 N N . GLU A 1 91 ? -9.628 -3.954 15.844 1.00 84.94 91 GLU A N 1
ATOM 728 C CA . GLU A 1 91 ? -8.584 -2.951 15.589 1.00 84.94 91 GLU A CA 1
ATOM 729 C C . GLU A 1 91 ? -7.266 -3.641 15.214 1.00 84.94 91 GLU A C 1
ATOM 731 O O . GLU A 1 91 ? -6.586 -3.197 14.293 1.00 84.94 91 GLU A O 1
ATOM 736 N N . LEU A 1 92 ? -6.947 -4.753 15.882 1.00 83.94 92 LEU A N 1
ATOM 737 C CA . LEU A 1 92 ? -5.806 -5.591 15.533 1.00 83.94 92 LEU A CA 1
ATOM 738 C C . LEU A 1 92 ? -6.049 -6.317 14.204 1.00 83.94 92 LEU A C 1
ATOM 740 O O . LEU A 1 92 ? -5.236 -6.201 13.306 1.00 83.94 92 LEU A O 1
ATOM 744 N N . ASP A 1 93 ? -7.172 -7.000 14.018 1.00 84.56 93 ASP A N 1
ATOM 745 C CA . ASP A 1 93 ? -7.381 -7.854 12.843 1.00 84.56 93 ASP A CA 1
ATOM 746 C C . ASP A 1 93 ? -7.480 -7.058 11.531 1.00 84.56 93 ASP A C 1
ATOM 748 O O . ASP A 1 93 ? -6.949 -7.484 10.500 1.00 84.56 93 ASP A O 1
ATOM 752 N N . VAL A 1 94 ? -8.116 -5.882 11.557 1.00 84.00 94 VAL A N 1
ATOM 753 C CA . VAL A 1 94 ? -8.334 -5.049 10.362 1.00 84.00 94 VAL A CA 1
ATOM 754 C C . VAL A 1 94 ? -7.109 -4.208 10.021 1.00 84.00 94 VAL A C 1
ATOM 756 O O . VAL A 1 94 ? -6.759 -4.101 8.846 1.00 84.00 94 VAL A O 1
ATOM 759 N N . TYR A 1 95 ? -6.468 -3.602 11.023 1.00 86.06 95 TYR A N 1
ATOM 760 C CA . TYR A 1 95 ? -5.438 -2.582 10.795 1.00 86.06 95 TYR A CA 1
ATOM 761 C C . TYR A 1 95 ? -4.011 -3.058 11.068 1.00 86.06 95 TYR A C 1
ATOM 763 O O . TYR A 1 95 ? -3.071 -2.312 10.792 1.00 86.06 95 TYR A O 1
ATOM 771 N N . HIS A 1 96 ? -3.820 -4.280 11.577 1.00 92.19 96 HIS A N 1
ATOM 772 C CA . HIS A 1 96 ? -2.489 -4.864 11.700 1.00 92.19 96 HIS A CA 1
ATOM 773 C C . HIS A 1 96 ? -1.971 -5.329 10.340 1.00 92.19 96 HIS A C 1
ATOM 775 O O . HIS A 1 96 ? -2.578 -6.164 9.663 1.00 92.19 96 HIS A O 1
ATOM 781 N N . TRP A 1 97 ? -0.780 -4.845 10.006 1.00 96.25 97 TRP A N 1
ATOM 782 C CA . TRP A 1 97 ? -0.006 -5.249 8.842 1.00 96.25 97 TRP A CA 1
ATOM 783 C C . TRP A 1 97 ? 1.400 -5.612 9.299 1.00 96.25 97 TRP A C 1
ATOM 785 O O . TRP A 1 97 ? 2.004 -4.880 10.075 1.00 96.25 97 TRP A O 1
ATOM 795 N N . ASP A 1 98 ? 1.956 -6.718 8.813 1.00 97.62 98 ASP A N 1
ATOM 796 C CA . ASP A 1 98 ? 3.383 -6.972 9.019 1.00 97.62 98 ASP A CA 1
ATOM 797 C C . ASP A 1 98 ? 4.204 -6.005 8.158 1.00 97.62 98 ASP A C 1
ATOM 799 O O . ASP A 1 98 ? 5.177 -5.425 8.638 1.00 97.62 98 ASP A O 1
ATOM 803 N N . ALA A 1 99 ? 3.773 -5.787 6.912 1.00 98.38 99 ALA A N 1
ATOM 804 C CA . ALA A 1 99 ? 4.416 -4.866 5.986 1.00 98.38 99 ALA A CA 1
ATOM 805 C C . ALA A 1 99 ? 3.404 -4.028 5.192 1.00 98.38 99 ALA A C 1
ATOM 807 O O . ALA A 1 99 ? 2.367 -4.536 4.758 1.00 98.38 99 ALA A O 1
ATOM 808 N N . VAL A 1 100 ? 3.737 -2.757 4.957 1.00 98.50 100 VAL A N 1
ATOM 809 C CA . VAL A 1 100 ? 3.006 -1.868 4.041 1.00 98.50 100 VAL A CA 1
ATOM 810 C C . VAL A 1 100 ? 3.977 -1.290 3.020 1.00 98.50 100 VAL A C 1
ATOM 812 O O . VAL A 1 100 ? 4.895 -0.557 3.379 1.00 98.50 100 VAL A O 1
ATOM 815 N N . LEU A 1 101 ? 3.782 -1.622 1.747 1.00 98.69 101 LEU A N 1
ATOM 816 C CA . LEU A 1 101 ? 4.639 -1.200 0.641 1.00 98.69 101 LEU A CA 1
ATOM 817 C C . LEU A 1 101 ? 3.830 -0.273 -0.269 1.00 98.69 101 LEU A C 1
ATOM 819 O O . LEU A 1 101 ? 2.778 -0.657 -0.770 1.00 98.69 101 LEU A O 1
ATOM 823 N N . SER A 1 102 ? 4.291 0.954 -0.459 1.00 98.62 102 SER A N 1
ATOM 824 C CA . SER A 1 102 ? 3.556 1.989 -1.183 1.00 98.62 102 SER A CA 1
ATOM 825 C C . SER A 1 102 ? 4.369 2.520 -2.350 1.00 98.62 102 SER A C 1
ATOM 827 O O . SER A 1 102 ? 5.581 2.697 -2.232 1.00 98.62 102 SER A O 1
ATOM 829 N N . ASP A 1 103 ? 3.702 2.873 -3.445 1.00 98.50 103 ASP A N 1
ATOM 830 C CA . ASP A 1 103 ? 4.277 3.796 -4.412 1.00 98.50 103 ASP A CA 1
ATOM 831 C C . ASP A 1 103 ? 4.499 5.169 -3.768 1.00 98.50 103 ASP A C 1
ATOM 833 O O . ASP A 1 103 ? 3.820 5.547 -2.808 1.00 98.50 103 ASP A O 1
ATOM 837 N N . LEU A 1 104 ? 5.461 5.911 -4.305 1.00 98.19 104 LEU A N 1
ATOM 838 C CA . LEU A 1 104 ? 5.746 7.296 -3.980 1.00 98.19 104 LEU A CA 1
ATOM 839 C C . LEU A 1 104 ? 4.618 8.218 -4.442 1.00 98.19 104 LEU A C 1
ATOM 841 O O . LEU A 1 104 ? 4.101 9.004 -3.640 1.00 98.19 104 LEU A O 1
ATOM 845 N N . LEU A 1 105 ? 4.289 8.143 -5.732 1.00 98.06 105 LEU A N 1
ATOM 846 C CA . LEU A 1 105 ? 3.372 9.043 -6.412 1.00 98.06 105 LEU A CA 1
ATOM 847 C C . LEU A 1 105 ? 2.063 8.324 -6.698 1.00 98.06 105 LEU A C 1
ATOM 849 O O . LEU A 1 105 ? 2.074 7.231 -7.232 1.00 98.06 105 LEU A O 1
ATOM 853 N N . MET A 1 106 ? 0.946 8.944 -6.334 1.00 97.75 106 MET A N 1
ATOM 854 C CA . MET A 1 106 ? -0.388 8.458 -6.679 1.00 97.75 106 MET A CA 1
ATOM 855 C C . MET A 1 106 ? -1.341 9.642 -6.863 1.00 97.75 106 MET A C 1
ATOM 857 O O . MET A 1 106 ? -1.113 10.716 -6.286 1.00 97.75 106 MET A O 1
ATOM 861 N N . PRO A 1 107 ? -2.452 9.464 -7.594 1.00 97.62 107 PRO A N 1
ATOM 862 C CA . PRO A 1 107 ? -3.498 10.466 -7.707 1.00 97.62 107 PRO A CA 1
ATOM 863 C C . PRO A 1 107 ? -4.071 10.852 -6.338 1.00 97.62 107 PRO A C 1
ATOM 865 O O . PRO A 1 107 ? -4.432 9.996 -5.522 1.00 97.62 107 PRO A O 1
ATOM 868 N N . ALA A 1 108 ? -4.209 12.154 -6.085 1.00 96.56 108 ALA A N 1
ATOM 869 C CA . ALA A 1 108 ? -4.781 12.629 -4.835 1.00 96.56 108 ALA A CA 1
ATOM 870 C C . ALA A 1 108 ? -6.240 12.169 -4.687 1.00 96.56 108 ALA A C 1
ATOM 872 O O . ALA A 1 108 ? -7.076 12.359 -5.580 1.00 96.56 108 ALA A O 1
ATOM 873 N N . GLY A 1 109 ? -6.550 11.609 -3.517 1.00 94.75 109 GLY A N 1
ATOM 874 C CA . GLY A 1 109 ? -7.893 11.174 -3.158 1.00 94.75 109 GLY A CA 1
ATOM 875 C C . GLY A 1 109 ? -8.879 12.330 -2.968 1.00 94.75 109 GLY A C 1
ATOM 876 O O . GLY A 1 109 ? -8.504 13.476 -2.708 1.00 94.75 109 GLY A O 1
ATOM 877 N N . ARG A 1 110 ? -10.173 12.021 -3.065 1.00 94.62 110 ARG A N 1
ATOM 878 C CA . ARG A 1 110 ? -11.282 12.974 -2.912 1.00 94.62 110 ARG A CA 1
ATOM 879 C C . ARG A 1 110 ? -11.837 13.000 -1.492 1.00 94.62 110 ARG A C 1
ATOM 881 O O . ARG A 1 110 ? -12.349 14.031 -1.061 1.00 94.62 110 ARG A O 1
ATOM 888 N N . SER A 1 111 ? -11.761 11.879 -0.777 1.00 90.56 111 SER A N 1
ATOM 889 C CA . SER A 1 111 ? -12.546 11.611 0.437 1.00 90.56 111 SER A CA 1
ATOM 890 C C . SER A 1 111 ? -12.343 12.609 1.588 1.00 90.56 111 SER A C 1
ATOM 892 O O . SER A 1 111 ? -13.266 12.835 2.373 1.00 90.56 111 SER A O 1
ATOM 894 N N . LYS A 1 112 ? -11.158 13.224 1.692 1.00 88.50 112 LYS A N 1
ATOM 895 C CA . LYS A 1 112 ? -10.789 14.158 2.774 1.00 88.50 112 LYS A CA 1
ATOM 896 C C . LYS A 1 112 ? -10.536 15.592 2.311 1.00 88.50 112 LYS A C 1
ATOM 898 O O . LYS A 1 112 ? -10.166 16.434 3.125 1.00 88.50 112 LYS A O 1
ATOM 903 N N . GLN A 1 113 ? -10.746 15.888 1.031 1.00 92.88 113 GLN A N 1
ATOM 904 C CA . GLN A 1 113 ? -10.492 17.219 0.485 1.00 92.88 113 GLN A CA 1
ATOM 905 C C . GLN A 1 113 ? -11.678 18.161 0.732 1.00 92.88 113 GLN A C 1
ATOM 907 O O . GLN A 1 113 ? -12.823 17.854 0.391 1.00 92.88 113 GLN A O 1
ATOM 912 N N . GLY A 1 114 ? -11.393 19.345 1.281 1.00 95.31 114 GLY A N 1
ATOM 913 C CA . GLY A 1 114 ? -12.338 20.467 1.290 1.00 95.31 114 GLY A CA 1
ATOM 914 C C . GLY A 1 114 ? -12.525 21.063 -0.110 1.00 95.31 114 GLY A C 1
ATOM 915 O O . GLY A 1 114 ? -11.846 20.669 -1.056 1.00 95.31 114 GLY A O 1
ATOM 916 N N . ASP A 1 115 ? -13.416 22.046 -0.260 1.00 97.44 115 ASP A N 1
ATOM 917 C CA . ASP A 1 115 ? -13.763 22.594 -1.583 1.00 97.44 115 ASP A CA 1
ATOM 918 C C . ASP A 1 115 ? -12.563 23.150 -2.357 1.00 97.44 115 ASP A C 1
ATOM 920 O O . ASP A 1 115 ? -12.436 22.894 -3.550 1.00 97.44 115 ASP A O 1
ATOM 924 N N . VAL A 1 116 ? -11.632 23.818 -1.671 1.00 97.31 116 VAL A N 1
ATOM 925 C CA . VAL A 1 116 ? -10.375 24.284 -2.278 1.00 97.31 116 VAL A CA 1
ATOM 926 C C . VAL A 1 116 ? -9.471 23.109 -2.663 1.00 97.31 116 VAL A C 1
ATOM 928 O O . VAL A 1 116 ? -8.843 23.137 -3.714 1.00 97.31 116 VAL A O 1
ATOM 931 N N . GLY A 1 117 ? -9.404 22.063 -1.837 1.00 96.38 117 GLY A N 1
ATOM 932 C CA . GLY A 1 117 ? -8.547 20.897 -2.073 1.00 96.38 117 GLY A CA 1
ATOM 933 C C . GLY A 1 117 ? -9.010 20.026 -3.242 1.00 96.38 117 GLY A C 1
ATOM 934 O O . GLY A 1 117 ? -8.192 19.370 -3.881 1.00 96.38 117 GLY A O 1
ATOM 935 N N . LYS A 1 118 ? -10.306 20.068 -3.585 1.00 97.06 118 LYS A N 1
ATOM 936 C CA . LYS A 1 118 ? -10.873 19.310 -4.713 1.00 97.06 118 LYS A CA 1
ATOM 937 C C . LYS A 1 118 ? -10.212 19.625 -6.058 1.00 97.06 118 LYS A C 1
ATOM 939 O O . LYS A 1 118 ? -10.284 18.787 -6.948 1.00 97.06 118 LYS A O 1
ATOM 944 N N . GLN A 1 119 ? -9.548 20.776 -6.197 1.00 97.75 119 GLN A N 1
ATOM 945 C CA . GLN A 1 119 ? -8.786 21.122 -7.403 1.00 97.75 119 GLN A CA 1
ATOM 946 C C . GLN A 1 119 ? -7.587 20.191 -7.661 1.00 97.75 119 GLN A C 1
ATOM 948 O O . GLN A 1 119 ? -7.107 20.133 -8.785 1.00 97.75 119 GLN A O 1
ATOM 953 N N . TYR A 1 120 ? -7.109 19.481 -6.634 1.00 97.31 120 TYR A N 1
ATOM 954 C CA . TYR A 1 120 ? -5.973 18.562 -6.730 1.00 97.31 120 TYR A CA 1
ATOM 955 C C . TYR A 1 120 ? -6.390 17.102 -6.922 1.00 97.31 120 TYR A C 1
ATOM 957 O O . TYR A 1 120 ? -5.528 16.244 -7.072 1.00 97.31 120 TYR A O 1
ATOM 965 N N . VAL A 1 121 ? -7.688 16.787 -6.870 1.00 97.06 121 VAL A N 1
ATOM 966 C CA . VAL A 1 121 ? -8.171 15.404 -6.995 1.00 97.06 121 VAL A CA 1
ATOM 967 C C . VAL A 1 121 ? -7.783 14.845 -8.358 1.00 97.06 121 VAL A C 1
ATOM 969 O O . VAL A 1 121 ? -8.066 15.461 -9.383 1.00 97.06 121 VAL A O 1
ATOM 972 N N . GLY A 1 122 ? -7.167 13.664 -8.359 1.00 96.62 122 GLY A N 1
ATOM 973 C CA . GLY A 1 122 ? -6.648 13.037 -9.574 1.00 96.62 122 GLY A CA 1
ATOM 974 C C . GLY A 1 122 ? -5.259 13.527 -9.995 1.00 96.62 122 GLY A C 1
ATOM 975 O O . GLY A 1 122 ? -4.639 12.887 -10.837 1.00 96.62 122 GLY A O 1
ATOM 976 N N . THR A 1 123 ? -4.745 14.615 -9.412 1.00 97.50 123 THR A N 1
ATOM 977 C CA . THR A 1 123 ? -3.368 15.060 -9.648 1.00 97.50 123 THR A CA 1
ATOM 978 C C . THR A 1 123 ? -2.405 14.120 -8.942 1.00 97.50 123 THR A C 1
ATOM 980 O O . THR A 1 123 ? -2.595 13.804 -7.767 1.00 97.50 123 THR A O 1
ATOM 983 N N . GLU A 1 124 ? -1.366 13.697 -9.652 1.00 97.06 124 GLU A N 1
ATOM 984 C CA . GLU A 1 124 ? -0.281 12.897 -9.102 1.00 97.06 124 GLU A CA 1
ATOM 985 C C . GLU A 1 124 ? 0.448 13.669 -7.992 1.00 97.06 124 GLU A C 1
ATOM 987 O O . GLU A 1 124 ? 0.861 14.817 -8.170 1.00 97.06 124 GLU A O 1
ATOM 992 N N . MET A 1 125 ? 0.542 13.060 -6.811 1.00 97.62 125 MET A N 1
ATOM 993 C CA . MET A 1 125 ? 1.081 13.676 -5.601 1.00 97.62 125 MET A CA 1
ATOM 994 C C . MET A 1 125 ? 1.948 12.669 -4.839 1.00 97.62 125 MET A C 1
ATOM 996 O O . MET A 1 125 ? 1.638 11.476 -4.850 1.00 97.62 125 MET A O 1
ATOM 1000 N N . PRO A 1 126 ? 2.980 13.119 -4.099 1.00 97.56 126 PRO A N 1
ATOM 1001 C CA . PRO A 1 126 ? 3.825 12.250 -3.286 1.00 97.56 126 PRO A CA 1
ATOM 1002 C C . PRO A 1 126 ? 3.125 11.831 -1.989 1.00 97.56 126 PRO A C 1
ATOM 1004 O O . PRO A 1 126 ? 3.518 12.215 -0.889 1.00 97.56 126 PRO A O 1
ATOM 1007 N N . VAL A 1 127 ? 2.039 11.072 -2.106 1.00 97.44 127 VAL A N 1
ATOM 1008 C CA . VAL A 1 127 ? 1.215 10.647 -0.965 1.00 97.44 127 VAL A CA 1
ATOM 1009 C C . VAL A 1 127 ? 1.749 9.387 -0.281 1.00 97.44 127 VAL A C 1
ATOM 1011 O O . VAL A 1 127 ? 1.393 9.147 0.873 1.00 97.44 127 VAL A O 1
ATOM 1014 N N . GLY A 1 128 ? 2.638 8.626 -0.932 1.00 97.94 128 GLY A N 1
ATOM 1015 C CA . GLY A 1 128 ? 3.210 7.391 -0.383 1.00 97.94 128 GLY A CA 1
ATOM 1016 C C . GLY A 1 128 ? 3.856 7.560 0.990 1.00 97.94 128 GLY A C 1
ATOM 1017 O O . GLY A 1 128 ? 3.657 6.744 1.888 1.00 97.94 128 GLY A O 1
ATOM 1018 N N . TRP A 1 129 ? 4.546 8.684 1.201 1.00 96.25 129 TRP A N 1
ATOM 1019 C CA . TRP A 1 129 ? 5.159 9.043 2.483 1.00 96.25 129 TRP A CA 1
ATOM 1020 C C . TRP A 1 129 ? 4.156 9.080 3.631 1.00 96.25 129 TRP A C 1
ATOM 1022 O O . TRP A 1 129 ? 4.402 8.536 4.707 1.00 96.25 129 TRP A O 1
ATOM 1032 N N . ALA A 1 130 ? 3.015 9.734 3.404 1.00 97.06 130 ALA A N 1
ATOM 1033 C CA . ALA A 1 130 ? 1.989 9.890 4.422 1.00 97.06 130 ALA A CA 1
ATOM 1034 C C . ALA A 1 130 ? 1.350 8.538 4.764 1.00 97.06 130 ALA A C 1
ATOM 1036 O O . ALA A 1 130 ? 1.084 8.269 5.935 1.00 97.06 130 ALA A O 1
ATOM 1037 N N . LEU A 1 131 ? 1.164 7.670 3.764 1.00 97.69 131 LEU A N 1
ATOM 1038 C CA . LEU A 1 131 ? 0.640 6.318 3.957 1.00 97.69 131 LEU A CA 1
ATOM 1039 C C . LEU A 1 131 ? 1.621 5.442 4.749 1.00 97.69 131 LEU A C 1
ATOM 1041 O O . LEU A 1 131 ? 1.202 4.783 5.699 1.00 97.69 131 LEU A O 1
ATOM 1045 N N . ALA A 1 132 ? 2.920 5.498 4.442 1.00 98.00 132 ALA A N 1
ATOM 1046 C CA . ALA A 1 132 ? 3.948 4.774 5.191 1.00 98.00 132 ALA A CA 1
ATOM 1047 C C . ALA A 1 132 ? 4.037 5.234 6.658 1.00 98.00 132 ALA A C 1
ATOM 1049 O O . ALA A 1 132 ? 4.085 4.406 7.568 1.00 98.00 132 ALA A O 1
ATOM 1050 N N . ILE A 1 133 ? 3.985 6.548 6.913 1.00 97.81 133 ILE A N 1
ATOM 1051 C CA . ILE A 1 133 ? 3.937 7.092 8.281 1.00 97.81 133 ILE A CA 1
ATOM 1052 C C . ILE A 1 133 ? 2.675 6.609 9.006 1.00 97.81 133 ILE A C 1
ATOM 1054 O O . ILE A 1 133 ? 2.755 6.157 10.147 1.00 97.81 133 ILE A O 1
ATOM 1058 N N . GLN A 1 134 ? 1.512 6.673 8.353 1.00 96.06 134 GLN A N 1
ATOM 1059 C CA . GLN A 1 134 ? 0.245 6.233 8.938 1.00 96.06 134 GLN A CA 1
ATOM 1060 C C . GLN A 1 134 ? 0.255 4.735 9.276 1.00 96.06 134 GLN A C 1
ATOM 1062 O O . GLN A 1 134 ? -0.231 4.355 10.342 1.00 96.06 134 GLN A O 1
ATOM 1067 N N . ALA A 1 135 ? 0.830 3.901 8.408 1.00 96.81 135 ALA A N 1
ATOM 1068 C CA . ALA A 1 135 ? 1.015 2.474 8.646 1.00 96.81 135 ALA A CA 1
ATOM 1069 C C . ALA A 1 135 ? 1.918 2.208 9.861 1.00 96.81 135 ALA A C 1
ATOM 1071 O O . ALA A 1 135 ? 1.545 1.446 10.751 1.00 96.81 135 ALA A O 1
ATOM 1072 N N . ALA A 1 136 ? 3.065 2.888 9.946 1.00 96.88 136 ALA A N 1
ATOM 1073 C CA . ALA A 1 136 ? 3.998 2.750 11.065 1.00 96.88 136 ALA A CA 1
ATOM 1074 C C . ALA A 1 136 ? 3.386 3.198 12.407 1.00 96.88 136 ALA A C 1
ATOM 1076 O O . ALA A 1 136 ? 3.596 2.561 13.442 1.00 96.88 136 ALA A O 1
ATOM 1077 N N . LEU A 1 137 ? 2.589 4.275 12.398 1.00 94.12 137 LEU A N 1
ATOM 1078 C CA . LEU A 1 137 ? 1.836 4.732 13.573 1.00 94.12 137 LEU A CA 1
ATOM 1079 C C . LEU A 1 137 ? 0.765 3.726 14.014 1.00 94.12 137 LEU A C 1
ATOM 1081 O O . LEU A 1 137 ? 0.443 3.665 15.198 1.00 94.12 137 LEU A O 1
ATOM 1085 N N . ASN A 1 138 ? 0.255 2.921 13.083 1.00 92.25 138 ASN A N 1
ATOM 1086 C CA . ASN A 1 138 ? -0.721 1.867 13.353 1.00 92.25 138 ASN A CA 1
ATOM 1087 C C . ASN A 1 138 ? -0.086 0.489 13.577 1.00 92.25 138 ASN A C 1
ATOM 1089 O O . ASN A 1 138 ? -0.786 -0.519 13.593 1.00 92.25 138 ASN A O 1
ATOM 1093 N N . GLY A 1 139 ? 1.226 0.453 13.819 1.00 93.12 139 GLY A N 1
ATOM 1094 C CA . GLY A 1 139 ? 1.921 -0.744 14.281 1.00 93.12 139 GLY A CA 1
ATOM 1095 C C . GLY A 1 139 ? 2.440 -1.654 13.175 1.00 93.12 139 GLY A C 1
ATOM 1096 O O . GLY A 1 139 ? 2.818 -2.782 13.482 1.00 93.12 139 GLY A O 1
ATOM 1097 N N . ALA A 1 140 ? 2.495 -1.190 11.920 1.00 96.50 140 ALA A N 1
ATOM 1098 C CA . ALA A 1 140 ? 3.202 -1.934 10.883 1.00 96.50 140 ALA A CA 1
ATOM 1099 C C . ALA A 1 140 ? 4.676 -2.133 11.267 1.00 96.50 140 ALA A C 1
ATOM 1101 O O . ALA A 1 140 ? 5.323 -1.189 11.720 1.00 96.50 140 ALA A O 1
ATOM 1102 N N . LYS A 1 141 ? 5.211 -3.347 11.093 1.00 97.31 141 LYS A N 1
ATOM 1103 C CA . LYS A 1 141 ? 6.613 -3.660 11.436 1.00 97.31 141 LYS A CA 1
ATOM 1104 C C . LYS A 1 141 ? 7.575 -3.161 10.366 1.00 97.31 141 LYS A C 1
ATOM 1106 O O . LYS A 1 141 ? 8.655 -2.670 10.688 1.00 97.31 141 LYS A O 1
ATOM 1111 N N . TYR A 1 142 ? 7.161 -3.260 9.107 1.00 98.38 142 TYR A N 1
ATOM 1112 C CA . TYR A 1 142 ? 7.929 -2.818 7.953 1.00 98.38 142 TYR A CA 1
ATOM 1113 C C . TYR A 1 142 ? 7.100 -1.864 7.103 1.00 98.38 142 TYR A C 1
ATOM 1115 O O . TYR A 1 142 ? 5.924 -2.111 6.832 1.00 98.38 142 TYR A O 1
ATOM 1123 N N . VAL A 1 143 ? 7.709 -0.772 6.658 1.00 98.62 143 VAL A N 1
ATOM 1124 C CA . VAL A 1 143 ? 7.070 0.156 5.724 1.00 98.62 143 VAL A CA 1
ATOM 1125 C C . VAL A 1 143 ? 8.031 0.526 4.611 1.00 98.62 143 VAL A C 1
ATOM 1127 O O . VAL A 1 143 ? 9.193 0.826 4.863 1.00 98.62 143 VAL A O 1
ATOM 1130 N N . ALA A 1 144 ? 7.563 0.533 3.371 1.00 98.50 144 ALA A N 1
ATOM 1131 C CA . ALA A 1 144 ? 8.384 0.967 2.253 1.00 98.50 144 ALA A CA 1
ATOM 1132 C C . ALA A 1 144 ? 7.652 1.969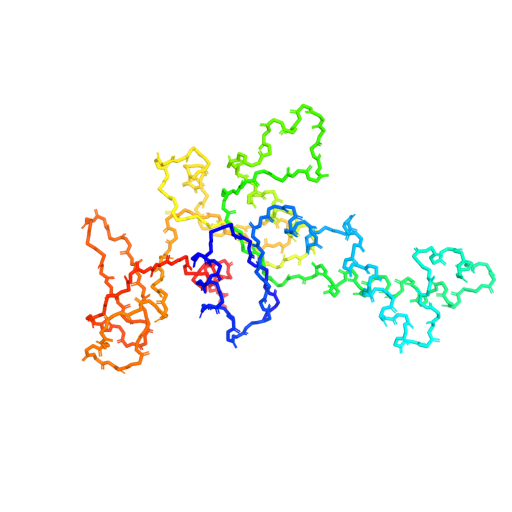 1.368 1.00 98.50 144 ALA A C 1
ATOM 1134 O O . ALA A 1 144 ? 6.447 1.853 1.149 1.00 98.50 144 ALA A O 1
ATOM 1135 N N . VAL A 1 145 ? 8.405 2.933 0.844 1.00 98.56 145 VAL A N 1
ATOM 1136 C CA . VAL A 1 145 ? 7.989 3.800 -0.262 1.00 98.56 145 VAL A CA 1
ATOM 1137 C C . VAL A 1 145 ? 8.948 3.529 -1.408 1.00 98.56 145 VAL A C 1
ATOM 1139 O O . VAL A 1 145 ? 10.149 3.749 -1.275 1.00 98.56 145 VAL A O 1
ATOM 1142 N N . ALA A 1 146 ? 8.419 3.006 -2.505 1.00 98.00 146 ALA A N 1
ATOM 1143 C CA . ALA A 1 146 ? 9.194 2.434 -3.593 1.00 98.00 146 ALA A CA 1
ATOM 1144 C C . ALA A 1 146 ? 8.687 2.954 -4.937 1.00 98.00 146 ALA A C 1
ATOM 1146 O O . ALA A 1 146 ? 7.532 2.732 -5.304 1.00 98.00 146 ALA A O 1
ATOM 1147 N N . THR A 1 147 ? 9.568 3.605 -5.694 1.00 97.88 147 THR A N 1
ATOM 1148 C CA . THR A 1 147 ? 9.251 4.130 -7.026 1.00 97.88 147 THR A CA 1
ATOM 1149 C C . THR A 1 147 ? 10.240 3.649 -8.079 1.00 97.88 147 THR A C 1
ATOM 1151 O O . THR A 1 147 ? 11.433 3.495 -7.818 1.00 97.88 147 THR A O 1
ATOM 1154 N N . ASP A 1 148 ? 9.742 3.394 -9.284 1.00 95.56 148 ASP A N 1
ATOM 1155 C CA . ASP A 1 148 ? 10.532 3.070 -10.475 1.00 95.56 148 ASP A CA 1
ATOM 1156 C C . ASP A 1 148 ? 11.030 4.328 -11.210 1.00 95.56 148 ASP A C 1
ATOM 1158 O O . ASP A 1 148 ? 11.821 4.234 -12.155 1.00 95.56 148 ASP A O 1
ATOM 1162 N N . MET A 1 149 ? 10.617 5.513 -10.747 1.00 94.19 149 MET A N 1
ATOM 1163 C CA . MET A 1 149 ? 11.027 6.795 -11.307 1.00 94.19 149 MET A CA 1
ATOM 1164 C C . MET A 1 149 ? 12.524 7.051 -11.168 1.00 94.19 149 MET A C 1
ATOM 1166 O O . MET A 1 149 ? 13.173 6.648 -10.197 1.00 94.19 149 MET A O 1
ATOM 1170 N N . ASN A 1 150 ? 13.063 7.791 -12.140 1.00 92.69 150 ASN A N 1
ATOM 1171 C CA . ASN A 1 150 ? 14.378 8.390 -12.009 1.00 92.69 150 ASN A CA 1
ATOM 1172 C C . ASN A 1 150 ? 14.315 9.594 -11.064 1.00 92.69 150 ASN A C 1
ATOM 1174 O O . ASN A 1 150 ? 13.357 10.368 -11.090 1.00 92.69 150 ASN A O 1
ATOM 1178 N N . HIS A 1 151 ? 15.364 9.813 -10.270 1.00 93.75 151 HIS A N 1
ATOM 1179 C CA . HIS A 1 151 ? 15.477 11.023 -9.449 1.00 93.75 151 HIS A CA 1
ATOM 1180 C C . HIS A 1 151 ? 15.411 12.324 -10.269 1.00 93.75 151 HIS A C 1
ATOM 1182 O O . HIS A 1 151 ? 15.027 13.364 -9.746 1.00 93.75 151 HIS A O 1
ATOM 1188 N N . HIS A 1 152 ? 15.727 12.290 -11.563 1.00 94.94 152 HIS A N 1
ATOM 1189 C CA . HIS A 1 152 ? 15.569 13.417 -12.482 1.00 94.94 152 HIS A CA 1
ATOM 1190 C C . HIS A 1 152 ? 14.135 13.619 -13.002 1.00 94.94 152 HIS A C 1
ATOM 1192 O O . HIS A 1 152 ? 13.854 14.691 -13.535 1.00 94.94 152 HIS A O 1
ATOM 1198 N N . ASP A 1 153 ? 13.239 12.639 -12.854 1.00 93.00 153 ASP A N 1
ATOM 1199 C CA . ASP A 1 153 ? 11.884 12.699 -13.421 1.00 93.00 153 ASP A CA 1
ATOM 1200 C C . ASP A 1 153 ? 10.926 13.512 -12.538 1.00 93.00 153 ASP A C 1
ATOM 1202 O O . ASP A 1 153 ? 10.026 14.180 -13.046 1.00 93.00 153 ASP A O 1
ATOM 1206 N N . HIS A 1 154 ? 11.117 13.487 -11.212 1.00 96.44 154 HIS A N 1
ATOM 1207 C CA . HIS A 1 154 ? 10.245 14.199 -10.277 1.00 96.44 154 HIS A CA 1
ATOM 1208 C C . HIS A 1 154 ? 10.979 14.626 -8.994 1.00 96.44 154 HIS A C 1
ATOM 1210 O O . HIS A 1 154 ? 11.712 13.823 -8.410 1.00 96.44 154 HIS A O 1
ATOM 1216 N N . PRO A 1 155 ? 10.744 15.849 -8.469 1.00 96.75 155 PRO A N 1
ATOM 1217 C CA . PRO A 1 155 ? 11.428 16.340 -7.269 1.00 96.75 155 PRO A CA 1
ATOM 1218 C C . PRO A 1 155 ? 11.221 15.446 -6.042 1.00 96.75 155 PRO A C 1
ATOM 1220 O O . PRO A 1 155 ? 12.154 15.255 -5.272 1.00 96.75 155 PRO A O 1
ATOM 1223 N N . ALA A 1 156 ? 10.040 14.844 -5.870 1.00 97.31 156 ALA A N 1
ATOM 1224 C CA . ALA A 1 156 ? 9.822 13.900 -4.770 1.00 97.31 156 ALA A CA 1
ATOM 1225 C C . ALA A 1 156 ? 10.675 12.624 -4.900 1.00 97.31 156 ALA A C 1
ATOM 1227 O O . ALA A 1 156 ? 11.073 12.072 -3.880 1.00 97.31 156 ALA A O 1
ATOM 1228 N N . SER A 1 157 ? 10.985 12.181 -6.126 1.00 97.19 157 SER A N 1
ATOM 1229 C CA . SER A 1 157 ? 11.904 11.059 -6.349 1.00 97.19 157 SER A CA 1
ATOM 1230 C C . SER A 1 157 ? 13.346 11.464 -6.048 1.00 97.19 157 SER A C 1
ATOM 1232 O O . SER A 1 157 ? 14.088 10.673 -5.479 1.00 97.19 157 SER A O 1
ATOM 1234 N N . ALA A 1 158 ? 13.740 12.704 -6.364 1.00 97.12 158 ALA A N 1
ATOM 1235 C CA . ALA A 1 158 ? 15.064 13.234 -6.020 1.00 97.12 158 ALA A CA 1
ATOM 1236 C C . ALA A 1 158 ? 15.300 13.325 -4.510 1.00 97.12 158 ALA A C 1
ATOM 1238 O O . ALA A 1 158 ? 16.416 13.151 -4.032 1.00 97.12 158 ALA A O 1
ATOM 1239 N N . MET A 1 159 ? 14.243 13.582 -3.736 1.00 97.00 159 MET A N 1
ATOM 1240 C CA . MET A 1 159 ? 14.336 13.631 -2.275 1.00 97.00 159 MET A CA 1
ATOM 1241 C C . MET A 1 159 ? 14.719 12.278 -1.656 1.00 97.00 159 MET A C 1
ATOM 1243 O O . MET A 1 159 ? 15.237 12.263 -0.539 1.00 97.00 159 MET A O 1
ATOM 1247 N N . LEU A 1 160 ? 14.501 11.166 -2.369 1.00 96.31 160 LEU A N 1
ATOM 1248 C CA . LEU A 1 160 ? 14.876 9.825 -1.918 1.00 96.31 160 LEU A CA 1
ATOM 1249 C C . LEU A 1 160 ? 16.393 9.597 -1.936 1.00 96.31 160 LEU A C 1
ATOM 1251 O O . LEU A 1 160 ? 16.883 8.829 -1.117 1.00 96.31 160 LEU A O 1
ATOM 1255 N N . ASP A 1 161 ? 17.158 10.320 -2.763 1.00 94.06 161 ASP A N 1
ATOM 1256 C CA . ASP A 1 161 ? 18.622 10.161 -2.849 1.00 94.06 161 ASP A CA 1
ATOM 1257 C C . ASP A 1 161 ? 19.331 10.470 -1.521 1.00 94.06 161 ASP A C 1
ATOM 1259 O O . ASP A 1 161 ? 20.400 9.937 -1.223 1.00 94.06 161 ASP A O 1
ATOM 1263 N N . GLY A 1 162 ? 18.733 11.338 -0.699 1.00 93.44 162 GLY A N 1
ATOM 1264 C CA . GLY A 1 162 ? 19.237 11.657 0.636 1.00 93.44 162 GLY A CA 1
ATOM 1265 C C . GLY A 1 162 ? 18.917 10.598 1.697 1.00 93.44 162 GLY A C 1
ATOM 1266 O O . GLY A 1 162 ? 19.402 10.710 2.822 1.00 93.44 162 GLY A O 1
ATOM 1267 N N . MET A 1 163 ? 18.097 9.596 1.372 1.00 93.00 163 MET A N 1
ATOM 1268 C CA . MET A 1 163 ? 17.569 8.596 2.302 1.00 93.00 163 MET A CA 1
ATOM 1269 C C . MET A 1 163 ? 18.178 7.226 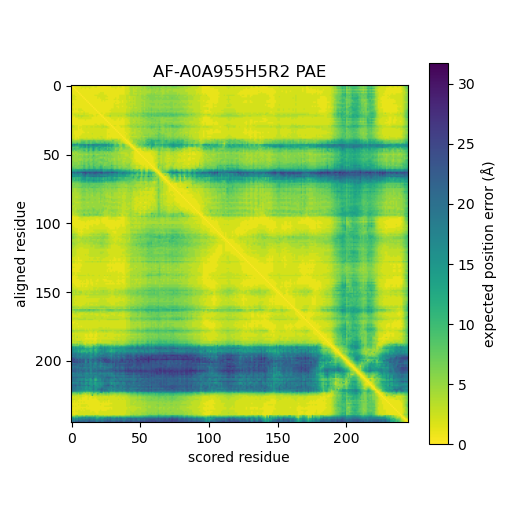2.013 1.00 93.00 163 MET A C 1
ATOM 1271 O O . MET A 1 163 ? 17.529 6.312 1.518 1.00 93.00 163 MET A O 1
ATOM 1275 N N . ILE A 1 164 ? 19.470 7.101 2.305 1.00 89.31 164 ILE A N 1
ATOM 1276 C CA . ILE A 1 164 ? 20.233 5.892 1.997 1.00 89.31 164 ILE A CA 1
ATOM 1277 C C . ILE A 1 164 ? 19.933 4.798 3.026 1.00 89.31 164 ILE A C 1
ATOM 1279 O O . ILE A 1 164 ? 20.179 4.971 4.221 1.00 89.31 164 ILE A O 1
ATOM 1283 N N . GLY A 1 165 ? 19.494 3.640 2.533 1.00 92.75 165 GLY A N 1
ATOM 1284 C CA . GLY A 1 165 ? 19.265 2.441 3.335 1.00 92.75 165 GLY A CA 1
ATOM 1285 C C .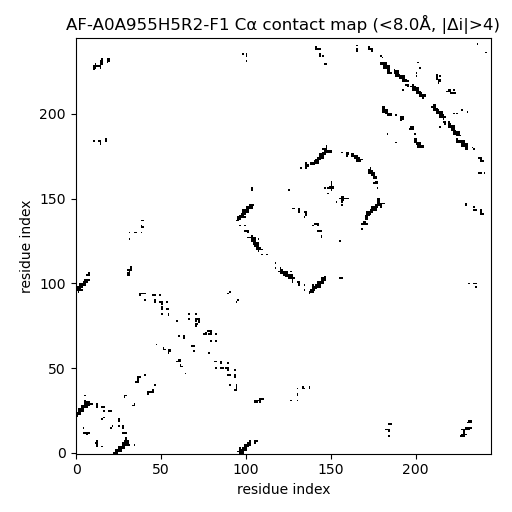 GLY A 1 165 ? 17.992 2.498 4.180 1.00 92.75 165 GLY A C 1
ATOM 1286 O O . GLY A 1 165 ? 17.165 3.401 4.069 1.00 92.75 165 GLY A O 1
ATOM 1287 N N . SER A 1 166 ? 17.821 1.487 5.030 1.00 96.12 166 SER A N 1
ATOM 1288 C CA . SER A 1 166 ? 16.681 1.422 5.941 1.00 96.12 166 SER A CA 1
ATOM 1289 C C . SER A 1 166 ? 16.921 2.232 7.216 1.00 96.12 166 SER A C 1
ATOM 1291 O O . SER A 1 166 ? 18.036 2.251 7.737 1.00 96.12 166 SER A O 1
ATOM 1293 N N . PHE A 1 167 ? 15.866 2.802 7.787 1.00 96.56 167 PHE A N 1
ATOM 1294 C CA . PHE A 1 167 ? 15.904 3.564 9.038 1.00 96.56 167 PHE A CA 1
ATOM 1295 C C . PHE A 1 167 ? 14.671 3.264 9.900 1.00 96.56 167 PHE A C 1
ATOM 1297 O O . PHE A 1 167 ? 13.729 2.624 9.446 1.00 96.56 167 PHE A O 1
ATOM 1304 N N . ASN A 1 168 ? 14.652 3.716 11.155 1.00 97.50 168 ASN A N 1
ATOM 1305 C CA . ASN A 1 168 ? 13.492 3.522 12.028 1.00 97.50 168 ASN A CA 1
ATOM 1306 C C . ASN A 1 168 ? 12.480 4.660 11.853 1.00 97.50 168 ASN A C 1
ATOM 1308 O O . ASN A 1 168 ? 12.825 5.835 11.996 1.00 97.50 168 ASN A O 1
ATOM 1312 N N . LEU A 1 169 ? 11.219 4.308 11.612 1.00 96.69 169 LEU A N 1
ATOM 1313 C CA . LEU A 1 169 ? 10.081 5.219 11.582 1.00 96.69 169 LEU A CA 1
ATOM 1314 C C . LEU A 1 169 ? 9.072 4.760 12.635 1.00 96.69 169 LEU A C 1
ATOM 1316 O O . LEU A 1 169 ? 8.369 3.771 12.446 1.00 96.69 169 LEU A O 1
ATOM 1320 N N . HIS A 1 170 ? 9.002 5.471 13.763 1.00 95.56 170 HIS A N 1
ATOM 1321 C CA . HIS A 1 170 ? 8.273 5.011 14.950 1.00 95.56 170 HIS A CA 1
ATOM 1322 C C . HIS A 1 170 ? 8.816 3.648 15.438 1.00 95.56 170 HIS A C 1
ATOM 1324 O O . HIS A 1 170 ? 9.978 3.565 15.829 1.00 95.56 170 HIS A O 1
ATOM 1330 N N . GLN A 1 171 ? 7.993 2.601 15.428 1.00 95.06 171 GLN A N 1
ATOM 1331 C CA . GLN A 1 171 ? 8.362 1.220 15.761 1.00 95.06 171 GLN A CA 1
ATOM 1332 C C . GLN A 1 171 ? 8.603 0.365 14.507 1.00 95.06 171 GLN A C 1
ATOM 1334 O O . GLN A 1 171 ? 8.920 -0.814 14.634 1.00 95.06 171 GLN A O 1
ATOM 1339 N N . ALA A 1 172 ? 8.444 0.948 13.314 1.00 97.75 172 ALA A N 1
ATOM 1340 C CA . ALA A 1 172 ? 8.634 0.268 12.046 1.00 97.75 172 ALA A CA 1
ATOM 1341 C C . ALA A 1 172 ? 10.063 0.451 11.530 1.00 97.75 172 ALA A C 1
ATOM 1343 O O . ALA A 1 172 ? 10.658 1.524 11.682 1.00 97.75 172 ALA A O 1
ATOM 1344 N N . ARG A 1 173 ? 10.574 -0.554 10.824 1.00 97.81 173 ARG A N 1
ATOM 1345 C CA . ARG A 1 173 ? 11.714 -0.385 9.923 1.00 97.81 173 ARG A CA 1
ATOM 1346 C C . ARG A 1 173 ? 11.197 0.134 8.582 1.00 97.81 173 ARG A C 1
ATOM 1348 O O . ARG A 1 173 ? 10.271 -0.430 8.003 1.00 97.81 173 ARG A O 1
ATOM 1355 N N . ALA A 1 174 ? 11.768 1.236 8.120 1.00 98.19 174 ALA A N 1
ATOM 1356 C CA . ALA A 1 174 ? 11.354 1.953 6.929 1.00 98.19 174 ALA A CA 1
ATOM 1357 C C . ALA A 1 174 ? 12.427 1.899 5.840 1.00 98.19 174 ALA A C 1
ATOM 1359 O O . ALA A 1 174 ? 13.614 2.005 6.143 1.00 98.19 174 ALA A O 1
ATOM 1360 N N . LEU A 1 175 ? 12.006 1.775 4.582 1.00 97.94 175 LEU A N 1
ATOM 1361 C CA . LEU A 1 175 ? 12.863 1.889 3.399 1.00 97.94 175 LEU A CA 1
ATOM 1362 C C . LEU A 1 175 ? 12.199 2.804 2.378 1.00 97.94 175 LEU A C 1
ATOM 1364 O O . LEU A 1 175 ? 11.122 2.490 1.877 1.00 97.94 175 LEU A O 1
ATOM 1368 N N . PHE A 1 176 ? 12.853 3.906 2.034 1.00 97.88 176 PHE A N 1
ATOM 1369 C CA . PHE A 1 176 ? 12.377 4.817 1.003 1.00 97.88 176 PHE A CA 1
ATOM 1370 C C . PHE A 1 176 ? 13.386 4.828 -0.142 1.00 97.88 176 PHE A C 1
ATOM 1372 O O . PHE A 1 176 ? 14.539 5.192 0.061 1.00 97.88 176 PHE A O 1
A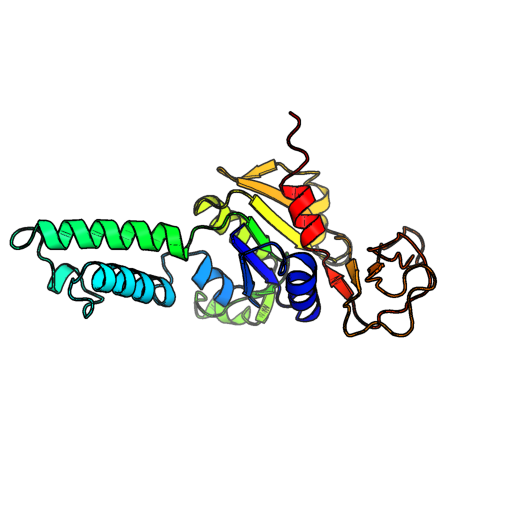TOM 1379 N N . ILE A 1 177 ? 12.965 4.379 -1.324 1.00 97.00 177 ILE A N 1
ATOM 1380 C CA . ILE A 1 177 ? 13.867 4.055 -2.430 1.00 97.00 177 ILE A CA 1
ATOM 1381 C C . ILE A 1 177 ? 13.259 4.438 -3.785 1.00 97.00 177 ILE A C 1
ATOM 1383 O O . ILE A 1 177 ? 12.067 4.248 -4.041 1.00 97.00 177 ILE A O 1
ATOM 1387 N N . ASN A 1 178 ? 14.091 5.007 -4.653 1.00 96.19 178 ASN A N 1
ATOM 1388 C CA . ASN A 1 178 ? 13.806 5.197 -6.073 1.00 96.19 178 ASN A CA 1
ATOM 1389 C C . ASN A 1 178 ? 14.543 4.129 -6.893 1.00 96.19 178 ASN A C 1
ATOM 1391 O O . ASN A 1 178 ? 15.283 3.320 -6.339 1.00 96.19 178 ASN A O 1
ATOM 1395 N N . HIS A 1 179 ? 14.350 4.106 -8.212 1.00 89.81 179 HIS A N 1
ATOM 1396 C CA . HIS A 1 179 ? 15.042 3.148 -9.079 1.00 89.81 179 HIS A CA 1
ATOM 1397 C C . HIS A 1 179 ? 14.837 1.677 -8.696 1.00 89.81 179 HIS A C 1
ATOM 1399 O O . HIS A 1 179 ? 15.752 0.863 -8.843 1.00 89.81 179 HIS A O 1
ATOM 1405 N N . VAL A 1 180 ? 13.645 1.320 -8.214 1.00 93.44 180 VAL A N 1
ATOM 1406 C CA . VAL A 1 180 ? 13.406 -0.065 -7.808 1.00 93.44 180 VAL A CA 1
ATOM 1407 C C . VAL A 1 180 ? 13.596 -1.039 -8.964 1.00 93.44 180 VAL A C 1
ATOM 1409 O O . VAL A 1 180 ? 13.327 -0.740 -10.130 1.00 93.44 180 VAL A O 1
ATOM 1412 N N . LEU A 1 181 ? 14.061 -2.235 -8.613 1.00 90.38 181 LEU A N 1
ATOM 1413 C CA . LEU A 1 181 ? 14.195 -3.341 -9.546 1.00 90.38 181 LEU A CA 1
ATOM 1414 C C . LEU A 1 181 ? 12.847 -3.629 -10.213 1.00 90.38 181 LEU A C 1
ATOM 1416 O O . LEU A 1 181 ? 11.834 -3.789 -9.529 1.00 90.38 181 LEU A O 1
ATOM 1420 N N . MET A 1 182 ? 12.853 -3.765 -11.537 1.00 90.44 182 MET A N 1
ATOM 1421 C CA . MET A 1 182 ? 11.675 -4.168 -12.298 1.00 90.44 182 MET A CA 1
ATOM 1422 C C . MET A 1 182 ? 11.705 -5.676 -12.564 1.00 90.44 182 MET A C 1
ATOM 1424 O O . MET A 1 182 ? 12.761 -6.302 -12.667 1.00 90.44 182 MET A O 1
ATOM 1428 N N . ILE A 1 183 ? 10.532 -6.284 -12.684 1.00 85.62 183 ILE A N 1
ATOM 1429 C CA . ILE A 1 183 ? 10.323 -7.699 -12.985 1.00 85.62 183 ILE A CA 1
ATOM 1430 C C . ILE A 1 183 ? 9.340 -7.826 -14.150 1.00 85.62 183 ILE A C 1
ATOM 1432 O O . ILE A 1 183 ? 8.320 -7.142 -14.190 1.00 85.62 183 ILE A O 1
ATOM 1436 N N . GLY A 1 184 ? 9.650 -8.687 -15.116 1.00 83.75 184 GLY A N 1
ATOM 1437 C CA . GLY A 1 184 ? 8.752 -9.038 -16.210 1.00 83.75 184 GLY A CA 1
ATOM 1438 C C . GLY A 1 184 ? 7.529 -9.806 -15.705 1.00 83.75 184 GLY A C 1
ATOM 1439 O O . GLY A 1 184 ? 7.636 -10.664 -14.820 1.00 83.75 184 GLY A O 1
ATOM 1440 N N . LEU A 1 185 ? 6.360 -9.501 -16.268 1.00 86.31 185 LEU A N 1
ATOM 1441 C CA . LEU A 1 185 ? 5.109 -10.173 -15.910 1.00 86.31 185 LEU A CA 1
ATOM 1442 C C . LEU A 1 185 ? 4.988 -11.516 -16.646 1.00 86.31 185 LEU A C 1
ATOM 1444 O O . LEU A 1 185 ? 5.114 -11.560 -17.874 1.00 86.31 185 LEU A O 1
ATOM 1448 N N . LYS A 1 186 ? 4.749 -12.607 -15.899 1.00 84.06 186 LYS A N 1
ATOM 1449 C CA . LYS A 1 186 ? 4.755 -14.000 -16.406 1.00 84.06 186 LYS A CA 1
ATOM 1450 C C . LYS A 1 186 ? 3.829 -14.210 -17.599 1.00 84.06 186 LYS A C 1
ATOM 1452 O O . LYS A 1 186 ? 4.191 -14.877 -18.559 1.00 84.06 186 LYS A O 1
ATOM 1457 N N . ASP A 1 187 ? 2.640 -13.635 -17.532 1.00 84.62 187 ASP A N 1
ATOM 1458 C CA . ASP A 1 187 ? 1.581 -13.745 -18.534 1.00 84.62 187 ASP A CA 1
ATOM 1459 C C . ASP A 1 187 ? 1.833 -12.905 -19.797 1.00 84.62 187 ASP A C 1
ATOM 1461 O O . ASP A 1 187 ? 1.061 -12.983 -20.748 1.00 84.62 187 ASP A O 1
ATOM 1465 N N . THR A 1 188 ? 2.930 -12.143 -19.837 1.00 83.69 188 THR A N 1
ATOM 1466 C CA . THR A 1 188 ? 3.368 -11.370 -21.015 1.00 83.69 188 THR A CA 1
ATOM 1467 C C . THR A 1 188 ? 4.691 -11.846 -21.603 1.00 83.69 188 THR A C 1
ATOM 1469 O O . THR A 1 188 ? 5.273 -11.189 -22.470 1.00 83.69 188 THR A O 1
ATOM 1472 N N . ALA A 1 189 ? 5.205 -12.973 -21.109 1.00 78.38 189 ALA A N 1
ATOM 1473 C CA . ALA A 1 189 ? 6.411 -13.581 -21.637 1.00 78.38 189 ALA A CA 1
ATOM 1474 C C . ALA A 1 189 ? 6.162 -14.135 -23.049 1.00 78.38 189 ALA A C 1
ATOM 1476 O O . ALA A 1 189 ? 5.186 -14.840 -23.301 1.00 78.38 189 ALA A O 1
ATOM 1477 N N . THR A 1 190 ? 7.077 -13.835 -23.966 1.00 72.88 190 THR A N 1
ATOM 1478 C CA . THR A 1 190 ? 7.114 -14.386 -25.321 1.00 72.88 190 THR A CA 1
ATOM 1479 C C . THR A 1 190 ? 8.394 -15.208 -25.493 1.00 72.88 190 THR A C 1
ATOM 1481 O O . THR A 1 190 ? 9.499 -14.691 -25.319 1.00 72.88 190 THR A O 1
ATOM 1484 N N . GLY A 1 191 ? 8.233 -16.504 -25.795 1.00 67.94 191 GLY A N 1
ATOM 1485 C CA . GLY A 1 191 ? 9.311 -17.491 -25.979 1.00 67.94 191 GLY A CA 1
ATOM 1486 C C . GLY A 1 191 ? 9.370 -18.556 -24.872 1.00 67.94 191 GLY A C 1
ATOM 1487 O O . GLY A 1 191 ? 8.425 -18.705 -24.101 1.00 67.94 191 GLY A O 1
ATOM 1488 N N . GLU A 1 192 ? 10.503 -19.254 -24.758 1.00 64.50 192 GLU A N 1
ATOM 1489 C CA . GLU A 1 192 ? 10.849 -20.136 -23.631 1.00 64.50 192 GLU A CA 1
ATOM 1490 C C . GLU A 1 192 ? 12.220 -19.731 -23.076 1.00 64.50 192 GLU A C 1
ATOM 1492 O O . GLU A 1 192 ? 13.091 -19.295 -23.831 1.00 64.50 192 GLU A O 1
ATOM 1497 N N . CYS A 1 193 ? 12.438 -19.867 -21.762 1.00 66.50 193 CYS A N 1
ATOM 1498 C CA . CYS A 1 193 ? 13.770 -19.658 -21.198 1.00 66.50 193 CYS A CA 1
ATOM 1499 C C . CYS A 1 193 ? 14.702 -20.695 -21.819 1.00 66.50 193 CYS A C 1
ATOM 1501 O O . CYS A 1 193 ? 14.464 -21.892 -21.643 1.00 66.50 193 CYS A O 1
ATOM 1503 N N . SER A 1 194 ? 15.777 -20.254 -22.481 1.00 64.56 194 SER A N 1
ATOM 1504 C CA . SER A 1 194 ? 16.699 -21.162 -23.172 1.00 64.56 194 SER A CA 1
ATOM 1505 C C . SER A 1 194 ? 17.420 -22.131 -22.232 1.00 64.56 194 SER A C 1
ATOM 1507 O O . SER A 1 194 ? 18.046 -23.077 -22.700 1.00 64.56 194 SER A O 1
ATOM 1509 N N . GLU A 1 195 ? 17.352 -21.890 -20.920 1.00 69.81 195 GLU A N 1
ATOM 1510 C CA . GLU A 1 195 ? 18.084 -22.650 -19.910 1.00 69.81 195 GLU A CA 1
ATOM 1511 C C . GLU A 1 195 ? 17.210 -23.450 -18.938 1.00 69.81 195 GLU A C 1
ATOM 1513 O O . GLU A 1 195 ? 17.696 -24.445 -18.409 1.00 69.81 195 GLU A O 1
ATOM 1518 N N . CYS A 1 196 ? 15.951 -23.072 -18.679 1.00 66.12 196 CYS A N 1
ATOM 1519 C CA . CYS A 1 196 ? 15.159 -23.781 -17.661 1.00 66.12 196 CYS A CA 1
ATOM 1520 C C . CYS A 1 196 ? 13.696 -24.061 -17.988 1.00 66.12 196 CYS A C 1
ATOM 1522 O O . CYS A 1 196 ? 13.032 -24.637 -17.136 1.00 66.12 196 CYS A O 1
ATOM 1524 N N . SER A 1 197 ? 13.177 -23.687 -19.163 1.00 63.56 197 SER A N 1
ATOM 1525 C CA . SER A 1 197 ? 11.777 -23.940 -19.576 1.00 63.56 197 SER A CA 1
ATOM 1526 C C . SER A 1 197 ? 10.666 -23.389 -18.647 1.00 63.56 197 SER A C 1
ATOM 1528 O O . SER A 1 197 ? 9.514 -23.349 -19.058 1.00 63.56 197 SER A O 1
ATOM 1530 N N . GLU A 1 198 ? 10.987 -22.916 -17.436 1.00 59.75 198 GLU A N 1
ATOM 1531 C CA . GLU A 1 198 ? 10.047 -22.533 -16.363 1.00 59.75 198 GLU A CA 1
ATOM 1532 C C . GLU A 1 198 ? 10.271 -21.094 -15.839 1.00 59.75 198 GLU A C 1
ATOM 1534 O O . GLU A 1 198 ? 9.666 -20.651 -14.862 1.00 59.75 198 GLU A O 1
ATOM 1539 N N . GLY A 1 199 ? 11.168 -20.344 -16.481 1.00 51.78 199 GLY A N 1
ATOM 1540 C CA . GLY A 1 199 ? 11.685 -19.063 -16.004 1.00 51.78 199 GLY A CA 1
ATOM 1541 C C . GLY A 1 199 ? 10.742 -17.854 -16.069 1.00 51.78 199 GLY A C 1
ATOM 1542 O O . GLY A 1 199 ? 9.960 -17.697 -17.000 1.00 51.78 199 GLY A O 1
ATOM 1543 N N . VAL A 1 200 ? 10.909 -16.926 -15.120 1.00 53.56 200 VAL A N 1
ATOM 1544 C CA . VAL A 1 200 ? 10.224 -15.615 -14.998 1.00 53.56 200 VAL A CA 1
ATOM 1545 C C . VAL A 1 200 ? 11.297 -14.547 -14.813 1.00 53.56 200 VAL A C 1
ATOM 1547 O O . VAL A 1 200 ? 12.261 -14.864 -14.147 1.00 53.56 200 VAL A O 1
ATOM 1550 N N . TYR A 1 201 ? 11.209 -13.323 -15.344 1.00 61.69 201 TYR A N 1
ATOM 1551 C CA . TYR A 1 201 ? 12.407 -12.470 -15.529 1.00 61.69 201 TYR A CA 1
ATOM 1552 C C . TYR A 1 201 ? 12.496 -11.267 -14.601 1.00 61.69 201 TYR A C 1
ATOM 1554 O O . TYR A 1 201 ? 11.493 -10.601 -14.394 1.00 61.69 201 TYR A O 1
ATOM 1562 N N . THR A 1 202 ? 13.698 -10.898 -14.155 1.00 51.31 202 THR A N 1
ATOM 1563 C CA . THR A 1 202 ? 14.020 -9.555 -13.641 1.00 51.31 202 THR A CA 1
ATOM 1564 C C . THR A 1 202 ? 14.590 -8.684 -14.756 1.00 51.31 202 THR A C 1
ATOM 1566 O O . THR A 1 202 ? 15.410 -9.123 -15.563 1.00 51.31 202 THR A O 1
ATOM 1569 N N . ALA A 1 203 ? 14.135 -7.436 -14.816 1.00 49.53 203 ALA A N 1
ATOM 1570 C CA . ALA A 1 203 ? 14.642 -6.405 -15.704 1.00 49.53 203 ALA A CA 1
ATOM 1571 C C . ALA A 1 203 ? 15.407 -5.391 -14.845 1.00 49.53 203 ALA A C 1
ATOM 1573 O O . ALA A 1 203 ? 14.816 -4.542 -14.180 1.00 49.53 203 ALA A O 1
ATOM 1574 N N . ASN A 1 204 ? 16.735 -5.495 -14.840 1.00 48.91 204 ASN A N 1
ATOM 1575 C CA . ASN A 1 204 ? 17.584 -4.520 -14.169 1.00 48.91 204 ASN A CA 1
ATOM 1576 C C . ASN A 1 204 ? 17.968 -3.411 -15.153 1.00 48.91 204 ASN A C 1
ATOM 1578 O O . ASN A 1 204 ? 18.435 -3.683 -16.262 1.00 48.91 204 ASN A O 1
ATOM 1582 N N . LYS A 1 205 ? 17.789 -2.150 -14.753 1.00 44.97 205 LYS A N 1
ATOM 1583 C CA . LYS A 1 205 ? 18.217 -0.999 -15.552 1.00 44.97 205 LYS A CA 1
ATOM 1584 C C . LYS A 1 205 ? 19.721 -0.807 -15.346 1.00 44.97 205 LYS A C 1
ATOM 1586 O O . LYS A 1 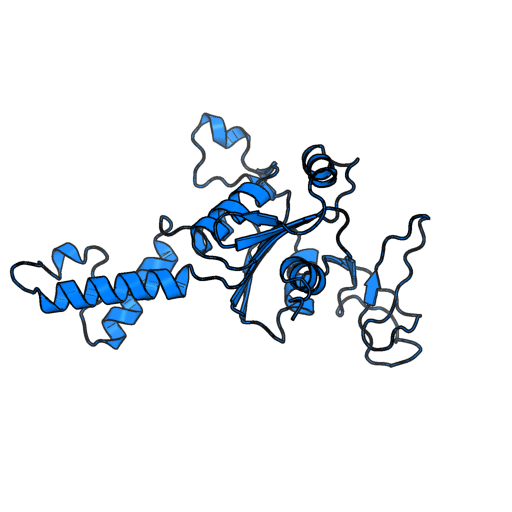205 ? 20.151 -0.162 -14.396 1.00 44.97 205 LYS A O 1
ATOM 1591 N N . GLY A 1 206 ? 20.535 -1.400 -16.219 1.00 45.12 206 GLY A N 1
ATOM 1592 C CA . GLY A 1 206 ? 21.972 -1.125 -16.250 1.00 45.12 206 GLY A CA 1
ATOM 1593 C C . GLY A 1 206 ? 22.264 0.350 -16.570 1.00 45.12 206 GLY A C 1
ATOM 1594 O O . GLY A 1 206 ? 21.463 1.037 -17.206 1.00 45.12 206 GLY A O 1
ATOM 1595 N N . SER A 1 207 ? 23.451 0.837 -16.193 1.00 43.41 207 SER A N 1
ATOM 1596 C CA . SER A 1 207 ? 23.911 2.224 -16.417 1.00 43.41 207 SER A CA 1
ATOM 1597 C C . SER A 1 207 ? 24.089 2.620 -17.894 1.00 43.41 207 SER A C 1
ATOM 1599 O O . SER A 1 207 ? 24.417 3.767 -18.194 1.00 43.41 207 SER A O 1
ATOM 1601 N N . LYS A 1 208 ? 23.871 1.689 -18.831 1.00 41.88 208 LYS A N 1
ATOM 1602 C CA . LYS A 1 208 ? 24.001 1.886 -20.279 1.00 41.88 208 LYS A CA 1
ATOM 1603 C C . LYS A 1 208 ? 22.898 1.146 -21.040 1.00 41.88 208 LYS A C 1
ATOM 1605 O O . LYS A 1 208 ? 23.195 0.151 -21.673 1.00 41.88 208 LYS A O 1
ATOM 1610 N N . HIS A 1 209 ? 21.652 1.615 -20.967 1.00 46.12 209 HIS A N 1
ATOM 1611 C CA . HIS A 1 209 ? 20.524 1.327 -21.888 1.00 46.12 209 HIS A CA 1
ATOM 1612 C C . HIS A 1 209 ? 20.194 -0.129 -22.300 1.00 46.12 209 HIS A C 1
ATOM 1614 O O . HIS A 1 209 ? 19.248 -0.326 -23.059 1.00 46.12 209 HIS A O 1
ATOM 1620 N N . GLU A 1 210 ? 20.891 -1.143 -21.801 1.00 46.09 210 GLU A N 1
ATOM 1621 C CA . GLU A 1 210 ? 20.670 -2.544 -22.130 1.00 46.09 210 GLU A CA 1
ATOM 1622 C C . GLU A 1 210 ? 19.978 -3.209 -20.943 1.00 46.09 210 GLU A C 1
ATOM 1624 O O . GLU A 1 210 ? 20.536 -3.336 -19.851 1.00 46.09 210 GLU A O 1
ATOM 1629 N N . TRP A 1 211 ? 18.716 -3.579 -21.145 1.00 51.62 211 TRP A N 1
ATOM 1630 C CA . TRP A 1 211 ? 17.962 -4.375 -20.191 1.00 51.62 211 TRP A CA 1
ATOM 1631 C C . TRP A 1 211 ? 18.492 -5.806 -20.257 1.00 51.62 211 TRP A C 1
ATOM 1633 O O . TRP A 1 211 ? 18.090 -6.580 -21.127 1.00 51.62 211 TRP A O 1
ATOM 1643 N N . THR A 1 212 ? 19.404 -6.177 -19.358 1.00 52.22 212 THR A N 1
ATOM 1644 C CA . THR A 1 212 ? 19.762 -7.587 -19.195 1.00 52.22 212 THR A CA 1
ATOM 1645 C C . THR A 1 212 ? 18.579 -8.298 -18.545 1.00 52.22 212 THR A C 1
ATOM 1647 O O . THR A 1 212 ? 18.297 -8.149 -17.358 1.00 52.22 212 THR A O 1
ATOM 1650 N N . ARG A 1 213 ? 17.829 -9.033 -19.369 1.00 58.94 213 ARG A N 1
ATOM 1651 C CA . ARG A 1 213 ? 16.715 -9.879 -18.937 1.00 58.94 213 ARG A CA 1
ATOM 1652 C C . ARG A 1 213 ? 17.305 -11.170 -18.377 1.00 58.94 213 ARG A C 1
ATOM 1654 O O . ARG A 1 213 ? 17.822 -11.991 -19.135 1.00 58.94 213 ARG A O 1
ATOM 1661 N N . VAL A 1 214 ? 17.256 -11.324 -17.057 1.00 60.09 214 VAL A N 1
ATOM 1662 C CA . VAL A 1 214 ? 17.754 -12.515 -16.355 1.00 60.09 214 VAL A CA 1
ATOM 1663 C C . VAL A 1 214 ? 16.563 -13.332 -15.870 1.00 60.09 214 VAL A C 1
ATOM 1665 O O . VAL A 1 214 ? 15.634 -12.788 -15.277 1.00 60.09 214 VAL A O 1
ATOM 1668 N N . CYS A 1 215 ? 16.572 -14.634 -16.138 1.00 60.31 215 CYS A N 1
ATOM 1669 C CA . CYS A 1 215 ? 15.590 -15.566 -15.604 1.00 60.31 215 CYS A CA 1
ATOM 1670 C C . CYS A 1 215 ? 15.756 -15.693 -14.080 1.00 60.31 215 CYS A C 1
ATOM 1672 O O . CYS A 1 215 ? 16.805 -16.096 -13.597 1.00 60.31 215 CYS A O 1
ATOM 1674 N N . ASN A 1 216 ? 14.706 -15.434 -13.314 1.00 57.53 216 ASN A N 1
ATOM 1675 C CA . ASN A 1 216 ? 14.654 -15.551 -11.855 1.00 57.53 216 ASN A CA 1
ATOM 1676 C C . ASN A 1 216 ? 14.686 -16.994 -11.347 1.00 57.53 216 ASN A C 1
ATOM 1678 O O . ASN A 1 216 ? 14.909 -17.192 -10.160 1.00 57.53 216 ASN A O 1
ATOM 1682 N N . TYR A 1 217 ? 14.441 -17.996 -12.200 1.00 58.69 217 TYR A N 1
ATOM 1683 C CA . TYR A 1 217 ? 14.520 -19.398 -11.781 1.00 58.69 217 TYR A CA 1
ATOM 1684 C C . TYR A 1 217 ? 15.946 -19.951 -11.895 1.00 58.69 217 TYR A C 1
ATOM 1686 O O . TYR A 1 217 ? 16.423 -20.613 -10.980 1.00 58.69 217 TYR A O 1
ATOM 1694 N N . CYS A 1 218 ? 16.646 -19.666 -13.000 1.00 59.50 218 CYS A N 1
ATOM 1695 C CA . CYS A 1 218 ? 17.959 -20.263 -13.280 1.00 59.50 218 CYS A CA 1
ATOM 1696 C C . CYS A 1 218 ? 19.108 -19.268 -13.485 1.00 59.50 218 CYS A C 1
ATOM 1698 O O . CYS A 1 218 ? 20.246 -19.694 -13.637 1.00 59.50 218 CYS A O 1
ATOM 1700 N N . GLY A 1 219 ? 18.843 -17.961 -13.532 1.00 57.75 219 GLY A N 1
ATOM 1701 C CA . GLY A 1 219 ? 19.845 -16.949 -13.888 1.00 57.75 219 GLY A CA 1
ATOM 1702 C C . GLY A 1 219 ? 20.165 -16.862 -15.387 1.00 57.75 219 GLY A C 1
ATOM 1703 O O . GLY A 1 219 ? 21.041 -16.095 -15.773 1.00 57.75 219 GLY A O 1
ATOM 1704 N N . GLY A 1 220 ? 19.465 -17.630 -16.227 1.00 58.62 220 GLY A N 1
ATOM 1705 C CA . GLY A 1 220 ? 19.712 -17.734 -17.666 1.00 58.62 220 GLY A CA 1
ATOM 1706 C C . GLY A 1 220 ? 19.127 -16.605 -18.517 1.00 58.62 220 GLY A C 1
ATOM 1707 O O . GLY A 1 220 ? 18.340 -15.779 -18.046 1.00 58.62 220 GLY A O 1
ATOM 1708 N N . HIS A 1 221 ? 19.483 -16.590 -19.802 1.00 57.66 221 HIS A N 1
ATOM 1709 C CA . HIS A 1 221 ? 19.062 -15.565 -20.772 1.00 57.66 221 HIS A CA 1
ATOM 1710 C C . HIS A 1 221 ? 17.873 -16.026 -21.659 1.00 57.66 221 HIS A C 1
ATOM 1712 O O . HIS A 1 221 ? 17.419 -17.164 -21.561 1.00 57.66 221 HIS A O 1
ATOM 1718 N N . GLY A 1 222 ? 17.309 -15.145 -22.502 1.00 53.34 222 GLY A N 1
ATOM 1719 C CA . GLY A 1 222 ? 16.564 -15.580 -23.704 1.00 53.34 222 GLY A CA 1
ATOM 1720 C C . GLY A 1 222 ? 15.031 -15.440 -23.780 1.00 53.34 222 GLY A C 1
ATOM 1721 O O . GLY A 1 222 ? 14.482 -15.870 -24.787 1.00 53.34 222 GLY A O 1
ATOM 1722 N N . LEU A 1 223 ? 14.331 -14.826 -22.815 1.00 58.31 223 LEU A N 1
ATOM 1723 C CA . LEU A 1 223 ? 12.902 -14.473 -22.980 1.00 58.31 223 LEU A CA 1
ATOM 1724 C C . LEU A 1 223 ? 12.682 -12.970 -23.054 1.00 58.31 223 LEU A C 1
ATOM 1726 O O . LEU A 1 223 ? 13.380 -12.179 -22.413 1.00 58.31 223 LEU A O 1
ATOM 1730 N N . GLU A 1 224 ? 11.630 -12.600 -23.777 1.00 66.31 224 GLU A N 1
ATOM 1731 C CA . GLU A 1 224 ? 11.142 -11.236 -23.863 1.00 66.31 224 GLU A CA 1
ATOM 1732 C C . GLU A 1 224 ? 9.775 -11.104 -23.186 1.00 66.31 224 GLU A C 1
ATOM 1734 O O . GLU A 1 224 ? 8.790 -11.658 -23.666 1.00 66.31 224 GLU A O 1
ATOM 1739 N N . CYS A 1 225 ? 9.690 -10.359 -22.081 1.00 73.19 225 CYS A N 1
ATOM 1740 C CA . CYS A 1 225 ? 8.406 -9.893 -21.550 1.00 73.19 225 CYS A CA 1
ATOM 1741 C C . CYS A 1 225 ? 8.042 -8.566 -22.216 1.00 73.19 225 CYS A C 1
ATOM 1743 O O . CYS A 1 225 ? 8.892 -7.673 -22.315 1.00 73.19 225 CYS A O 1
ATOM 1745 N N . THR A 1 226 ? 6.789 -8.425 -22.646 1.00 82.94 226 THR A N 1
ATOM 1746 C CA . THR A 1 226 ? 6.297 -7.154 -23.197 1.00 82.94 226 THR A CA 1
ATOM 1747 C C . THR A 1 226 ? 5.897 -6.163 -22.107 1.00 82.94 226 THR A C 1
ATOM 1749 O O . THR A 1 226 ? 5.843 -4.967 -22.376 1.00 82.94 226 THR A O 1
ATOM 1752 N N . GLU A 1 227 ? 5.650 -6.638 -20.882 1.00 88.94 227 GLU A N 1
ATOM 1753 C CA . GLU A 1 227 ? 5.297 -5.810 -19.727 1.00 88.94 227 GLU A CA 1
ATOM 1754 C C . GLU A 1 227 ? 6.178 -6.131 -18.510 1.00 88.94 227 GLU A C 1
ATOM 1756 O O . GLU A 1 227 ? 6.659 -7.255 -18.327 1.00 88.94 227 GLU A O 1
ATOM 1761 N N . SER A 1 228 ? 6.371 -5.133 -17.648 1.00 90.31 228 SER A N 1
ATOM 1762 C CA . SER A 1 228 ? 7.106 -5.261 -16.390 1.00 90.31 228 SER A CA 1
ATOM 1763 C C . SER A 1 228 ? 6.464 -4.424 -15.292 1.00 90.31 228 SER A C 1
ATOM 1765 O O . SER A 1 228 ? 5.857 -3.397 -15.585 1.00 90.31 228 SER A O 1
ATOM 1767 N N . GLY A 1 229 ? 6.662 -4.819 -14.037 1.00 93.94 229 GLY A N 1
ATOM 1768 C CA . GLY A 1 229 ? 6.316 -4.004 -12.876 1.00 93.94 229 GLY A CA 1
ATOM 1769 C C . GLY A 1 229 ? 7.389 -4.034 -11.795 1.00 93.94 229 GLY A C 1
ATOM 1770 O O . GLY A 1 229 ? 8.423 -4.672 -11.970 1.00 93.94 229 GLY A O 1
ATOM 1771 N N . LYS A 1 230 ? 7.170 -3.348 -10.673 1.00 95.94 230 LYS A N 1
ATOM 1772 C CA . LYS A 1 230 ? 8.126 -3.310 -9.555 1.00 95.94 230 LYS A CA 1
ATOM 1773 C C . LYS A 1 230 ? 8.315 -4.693 -8.936 1.00 95.94 230 LYS A C 1
ATOM 1775 O O . LYS A 1 230 ? 7.353 -5.444 -8.758 1.00 95.94 230 LYS A O 1
ATOM 1780 N N . HIS A 1 231 ? 9.538 -5.031 -8.553 1.00 95.06 231 HIS A N 1
ATOM 1781 C CA . HIS A 1 231 ? 9.837 -6.270 -7.845 1.00 95.06 231 HIS A CA 1
ATOM 1782 C C . HIS A 1 231 ? 9.563 -6.112 -6.341 1.00 95.06 231 HIS A C 1
ATOM 1784 O O . HIS A 1 231 ? 10.482 -6.003 -5.531 1.00 95.06 231 HIS A O 1
ATOM 1790 N N . TRP A 1 232 ? 8.291 -6.126 -5.943 1.00 97.50 232 TRP A N 1
ATOM 1791 C CA . TRP A 1 232 ? 7.886 -5.891 -4.550 1.00 97.50 232 TRP A CA 1
ATOM 1792 C C . TRP A 1 232 ? 8.485 -6.873 -3.541 1.00 97.50 232 TRP A C 1
ATOM 1794 O O . TRP A 1 232 ? 8.831 -6.458 -2.440 1.00 97.50 232 TRP A O 1
ATOM 1804 N N . GLY A 1 233 ? 8.710 -8.132 -3.932 1.00 96.12 233 GLY A N 1
ATOM 1805 C CA . GLY A 1 233 ? 9.473 -9.088 -3.115 1.00 96.12 233 GLY A CA 1
ATOM 1806 C C . GLY A 1 233 ? 10.876 -8.593 -2.743 1.00 96.12 233 GLY A C 1
ATOM 1807 O O . GLY A 1 233 ? 11.310 -8.761 -1.612 1.00 96.12 233 GLY A O 1
ATOM 1808 N N . LYS A 1 234 ? 11.546 -7.872 -3.651 1.00 94.62 234 LYS A N 1
ATOM 1809 C CA . LYS A 1 234 ? 12.898 -7.346 -3.430 1.00 94.62 234 LYS A CA 1
ATOM 1810 C C . LYS A 1 234 ? 12.857 -6.144 -2.492 1.00 94.62 234 LYS A C 1
ATOM 1812 O O . LYS A 1 234 ? 13.663 -6.058 -1.576 1.00 94.62 234 LYS A O 1
ATOM 1817 N N . VAL A 1 235 ? 11.873 -5.263 -2.686 1.00 97.06 235 VAL A N 1
ATOM 1818 C CA . VAL A 1 235 ? 11.604 -4.137 -1.778 1.00 97.06 235 VAL A CA 1
ATOM 1819 C C . VAL A 1 235 ? 11.343 -4.644 -0.356 1.00 97.06 235 VAL A C 1
ATOM 1821 O O . VAL A 1 235 ? 11.868 -4.083 0.602 1.00 97.06 235 VAL A O 1
ATOM 1824 N N . LEU A 1 236 ? 10.565 -5.723 -0.218 1.00 97.62 236 LEU A N 1
ATOM 1825 C CA . LEU A 1 236 ? 10.274 -6.347 1.069 1.00 97.62 236 LEU A CA 1
ATOM 1826 C C . LEU A 1 236 ? 11.532 -6.929 1.732 1.00 97.62 236 LEU A C 1
ATOM 1828 O O . LEU A 1 236 ? 11.790 -6.647 2.899 1.00 97.62 236 LEU A O 1
ATOM 1832 N N . GLU A 1 237 ? 12.335 -7.694 0.990 1.00 95.56 237 GLU A N 1
ATOM 1833 C CA . GLU A 1 237 ? 13.623 -8.210 1.476 1.00 95.56 237 GLU A CA 1
ATOM 1834 C C . GLU A 1 237 ? 14.543 -7.081 1.962 1.00 95.56 237 GLU A C 1
ATOM 1836 O O . GLU A 1 237 ? 15.142 -7.175 3.032 1.00 95.56 237 GLU A O 1
ATOM 1841 N N . GLU A 1 238 ? 14.647 -5.993 1.195 1.00 95.62 238 GLU A N 1
ATOM 1842 C CA . GLU A 1 238 ? 15.515 -4.863 1.528 1.00 95.62 238 GLU A CA 1
ATOM 1843 C C . GLU A 1 238 ? 15.049 -4.110 2.778 1.00 95.62 238 GLU A C 1
ATOM 1845 O O . GLU A 1 238 ? 15.882 -3.742 3.610 1.00 95.62 238 GLU A O 1
ATOM 1850 N N . VAL A 1 239 ? 13.736 -3.900 2.953 1.00 97.25 239 VAL A N 1
ATOM 1851 C CA . VAL A 1 239 ? 13.224 -3.229 4.159 1.00 97.25 239 VAL A CA 1
ATOM 1852 C C . VAL A 1 239 ? 13.343 -4.109 5.396 1.00 97.25 239 VAL A C 1
ATOM 1854 O O . VAL A 1 239 ? 13.590 -3.585 6.478 1.00 97.25 239 VAL A O 1
ATOM 1857 N N . MET A 1 240 ? 13.209 -5.429 5.261 1.00 96.56 240 MET A N 1
ATOM 1858 C CA . MET A 1 240 ? 13.461 -6.354 6.366 1.00 96.56 240 MET A CA 1
ATOM 1859 C C . MET A 1 240 ? 14.950 -6.370 6.735 1.00 96.56 240 MET A C 1
ATOM 1861 O O . MET A 1 240 ? 15.293 -6.417 7.920 1.00 96.56 240 MET A O 1
ATOM 1865 N N . GLY A 1 241 ? 15.816 -6.219 5.727 1.00 92.19 241 GLY A N 1
ATOM 1866 C CA . GLY A 1 241 ? 17.259 -6.378 5.833 1.00 92.19 241 GLY A CA 1
ATOM 1867 C C . GLY A 1 241 ? 17.647 -7.831 6.109 1.00 92.19 241 GLY A C 1
ATOM 1868 O O . GLY A 1 241 ? 16.807 -8.678 6.408 1.00 92.19 241 GLY A O 1
ATOM 1869 N N . SER A 1 242 ? 18.945 -8.128 6.059 1.00 73.19 242 SER A N 1
ATOM 1870 C CA . SER A 1 242 ? 19.455 -9.260 6.826 1.00 73.19 242 SER A CA 1
ATOM 1871 C C . SER A 1 242 ? 19.311 -8.886 8.298 1.00 73.19 242 SER A C 1
ATOM 1873 O O . SER A 1 242 ? 19.860 -7.864 8.720 1.00 73.19 242 SER A O 1
ATOM 1875 N N . GLU A 1 243 ? 18.554 -9.658 9.073 1.00 60.25 243 GLU A N 1
ATOM 1876 C CA . GLU A 1 243 ? 18.782 -9.684 10.514 1.00 60.25 243 GLU A CA 1
ATOM 1877 C C . GLU A 1 243 ? 20.248 -10.106 10.667 1.00 60.25 243 GLU A C 1
ATOM 1879 O O . GLU A 1 243 ? 20.602 -11.243 10.366 1.00 60.25 243 GLU A O 1
ATOM 1884 N N . GLU A 1 244 ? 21.141 -9.156 10.950 1.00 49.28 244 GLU A N 1
ATOM 1885 C CA . GLU A 1 244 ? 22.479 -9.511 11.411 1.00 49.28 244 GLU A CA 1
ATOM 1886 C C . GLU A 1 244 ? 22.260 -10.228 12.749 1.00 49.28 244 GLU A C 1
ATOM 1888 O O . GLU A 1 244 ? 21.954 -9.578 13.751 1.00 49.28 244 GLU A O 1
ATOM 1893 N N . GLU A 1 245 ? 22.287 -11.566 12.710 1.00 41.00 245 GLU A N 1
ATOM 1894 C CA . GLU A 1 245 ? 22.343 -12.444 13.888 1.00 41.00 245 GLU A CA 1
ATOM 1895 C C . GLU A 1 245 ? 23.530 -12.093 14.797 1.00 41.00 245 GLU A C 1
ATOM 1897 O O . GLU A 1 245 ? 24.652 -11.872 14.275 1.00 41.00 245 GLU A O 1
#

Secondary structure (DSSP, 8-state):
-EEEEE-S-HHHHHHHHHHHTTTSEEEEE-SHHHHHHHH-TT-HHHHHHHHHHHHHHTT-----S-HHHH--TTT-HHHHHHHHHHHHHHHHHHH--SEEEE-S-EEPPSTT--TTGGGGTTSEE--HHHHHHHHHHTT-SEEEEE--S-TTT-HHHHGGGG--SEEEETTEEEEEESSPPEEE-GGGEES--TTTSS--EEEEE-SSS-EEEEETTTS----EES-EEE-HHHHHHHHH-----